Protein AF-A0A7J7IQL9-F1 (afdb_monomer)

pLDDT: mean 70.26, std 23.53, range [23.34, 98.06]

Organism: NCBI:txid2690220

Structure (mmCIF, N/CA/C/O backbone):
data_AF-A0A7J7IQL9-F1
#
_entry.id   AF-A0A7J7IQL9-F1
#
loop_
_atom_site.group_PDB
_atom_site.id
_atom_site.type_symbol
_atom_site.label_atom_id
_atom_site.label_alt_id
_atom_site.label_comp_id
_atom_site.label_asym_id
_atom_site.label_entity_id
_atom_site.label_seq_id
_atom_site.pdbx_PDB_ins_code
_atom_site.Cartn_x
_atom_site.Cartn_y
_atom_site.Cartn_z
_atom_site.occupancy
_atom_site.B_iso_or_equiv
_atom_site.auth_seq_id
_atom_site.auth_comp_id
_atom_site.auth_asym_id
_atom_site.auth_atom_id
_atom_site.pdbx_PDB_model_num
ATOM 1 N N . MET A 1 1 ? -25.863 8.849 28.773 1.00 32.53 1 MET A N 1
ATOM 2 C CA . MET A 1 1 ? -24.487 8.326 28.574 1.00 32.53 1 MET A CA 1
ATOM 3 C C . MET A 1 1 ? -24.048 8.621 27.145 1.00 32.53 1 MET A C 1
ATOM 5 O O . MET A 1 1 ? -24.851 8.421 26.245 1.00 32.53 1 MET A O 1
ATOM 9 N N . SER A 1 2 ? -22.823 9.109 26.921 1.00 28.94 2 SER A N 1
ATOM 10 C CA . SER A 1 2 ? -22.350 9.457 25.569 1.00 28.94 2 SER A CA 1
ATOM 11 C C . SER A 1 2 ? -21.787 8.236 24.832 1.00 28.94 2 SER A C 1
ATOM 13 O O . SER A 1 2 ? -20.852 7.594 25.318 1.00 28.94 2 SER A O 1
ATOM 15 N N . ARG A 1 3 ? -22.319 7.931 23.640 1.00 28.22 3 ARG A N 1
ATOM 16 C CA . ARG A 1 3 ? -21.669 7.005 22.702 1.00 28.22 3 ARG A CA 1
ATOM 17 C C . ARG A 1 3 ? -20.423 7.697 22.146 1.00 28.22 3 ARG A C 1
ATOM 19 O O . ARG A 1 3 ? -20.519 8.488 21.214 1.00 28.22 3 ARG A O 1
ATOM 26 N N . ARG A 1 4 ? -19.248 7.382 22.707 1.00 26.20 4 ARG A N 1
ATOM 27 C CA . ARG A 1 4 ? -17.953 7.723 22.097 1.00 26.20 4 ARG A CA 1
ATOM 28 C C . ARG A 1 4 ? -17.863 7.026 20.744 1.00 26.20 4 ARG A C 1
ATOM 30 O O . ARG A 1 4 ? -17.506 5.851 20.672 1.00 26.20 4 ARG A O 1
ATOM 37 N N . GLU A 1 5 ? -18.231 7.755 19.697 1.00 27.39 5 GLU A N 1
ATOM 38 C CA . GLU A 1 5 ? -18.118 7.301 18.320 1.00 27.39 5 GLU A CA 1
ATOM 39 C C . GLU A 1 5 ? -16.718 6.758 18.051 1.00 27.39 5 GLU A C 1
ATOM 41 O O . GLU A 1 5 ? -15.720 7.349 18.473 1.00 27.39 5 GLU A O 1
ATOM 46 N N . ARG A 1 6 ? -16.660 5.648 17.320 1.00 32.53 6 ARG A N 1
ATOM 47 C CA . ARG A 1 6 ? -15.422 5.027 16.863 1.00 32.53 6 ARG A CA 1
ATOM 48 C C . ARG A 1 6 ? -15.268 5.404 15.399 1.00 32.53 6 ARG A C 1
ATOM 50 O O . ARG A 1 6 ? -16.177 5.207 14.608 1.00 32.53 6 ARG A O 1
ATOM 57 N N . PRO A 1 7 ? -14.234 6.170 15.093 1.00 24.39 7 PRO A N 1
ATOM 58 C CA . PRO A 1 7 ? -14.149 7.099 13.321 1.00 24.39 7 PRO A CA 1
ATOM 59 C C . PRO A 1 7 ? -13.953 6.099 12.131 1.00 24.39 7 PRO A C 1
ATOM 61 O O . PRO A 1 7 ? -14.087 4.916 12.384 1.00 24.39 7 PRO A O 1
ATOM 64 N N . ALA A 1 8 ? -13.610 6.521 10.898 1.00 30.44 8 ALA A N 1
ATOM 65 C CA . ALA A 1 8 ? -13.265 5.644 9.724 1.00 30.44 8 ALA A CA 1
ATOM 66 C C . ALA A 1 8 ? -12.183 6.069 8.563 1.00 30.44 8 ALA A C 1
ATOM 68 O O . ALA A 1 8 ? -12.536 6.910 7.749 1.00 30.44 8 ALA A O 1
ATOM 69 N N . PHE A 1 9 ? -10.884 5.595 8.445 1.00 35.19 9 PHE A N 1
ATOM 70 C CA . PHE A 1 9 ? -9.748 6.110 7.535 1.00 35.19 9 PHE A CA 1
ATOM 71 C C . PHE A 1 9 ? -9.466 5.355 6.180 1.00 35.19 9 PHE A C 1
ATOM 73 O O . PHE A 1 9 ? -10.058 4.314 5.919 1.00 35.19 9 PHE A O 1
ATOM 80 N N . VAL A 1 10 ? -8.486 5.861 5.376 1.00 24.94 10 VAL A N 1
ATOM 81 C CA . VAL A 1 10 ? -7.962 5.422 4.035 1.00 24.94 10 VAL A CA 1
ATOM 82 C C . VAL A 1 10 ? -6.384 5.414 3.989 1.00 24.94 10 VAL A C 1
ATOM 84 O O . VAL A 1 10 ? -5.795 5.920 4.941 1.00 24.94 10 VAL A O 1
ATOM 87 N N . ALA A 1 11 ? -5.685 4.802 2.993 1.00 27.80 11 ALA A N 1
ATOM 88 C CA . ALA A 1 11 ? -4.217 4.507 3.003 1.00 27.80 11 ALA A CA 1
ATOM 89 C C . ALA A 1 11 ? -3.472 4.441 1.630 1.00 27.80 11 ALA A C 1
ATOM 91 O O . ALA A 1 11 ? -3.954 3.765 0.732 1.00 27.80 11 ALA A O 1
ATOM 92 N N . LEU A 1 12 ? -2.273 5.057 1.490 1.00 28.34 12 LEU A N 1
ATOM 93 C CA . LEU A 1 12 ? -1.399 5.001 0.282 1.00 28.34 12 LEU A CA 1
ATOM 94 C C . LEU A 1 12 ? 0.070 5.499 0.485 1.00 28.34 12 LEU A C 1
ATOM 96 O O . LEU A 1 12 ? 0.295 6.318 1.377 1.00 28.34 12 LEU A O 1
ATOM 100 N N . VAL A 1 13 ? 1.060 5.031 -0.312 1.00 27.34 13 VAL A N 1
ATOM 101 C CA . VAL A 1 13 ? 2.484 5.488 -0.310 1.00 27.34 13 VAL A CA 1
ATOM 102 C C . VAL A 1 13 ? 3.124 5.502 -1.721 1.00 27.34 13 VAL A C 1
ATOM 104 O O . VAL A 1 13 ? 2.864 4.642 -2.550 1.00 27.34 13 VAL A O 1
ATOM 107 N N . HIS A 1 14 ? 4.021 6.476 -1.919 1.00 29.25 14 HIS A N 1
ATOM 108 C CA . HIS A 1 14 ? 4.730 6.884 -3.142 1.00 29.25 14 HIS A CA 1
ATOM 109 C C . HIS A 1 14 ? 6.138 6.251 -3.289 1.00 29.25 14 HIS A C 1
ATOM 111 O O . HIS A 1 14 ? 6.775 5.879 -2.294 1.00 29.25 14 HIS A O 1
ATOM 117 N N . ASN A 1 15 ? 6.720 6.253 -4.500 1.00 25.22 15 ASN A N 1
ATOM 118 C CA . ASN A 1 15 ? 8.131 5.883 -4.717 1.00 25.22 15 ASN A CA 1
ATOM 119 C C . ASN A 1 15 ? 8.908 6.859 -5.621 1.00 25.22 15 ASN A C 1
ATOM 121 O O . ASN A 1 15 ? 8.761 6.825 -6.839 1.00 25.22 15 ASN A O 1
ATOM 125 N N . VAL A 1 16 ? 9.853 7.615 -5.043 1.00 24.39 16 VAL A N 1
ATOM 126 C CA . VAL A 1 16 ? 10.969 8.194 -5.815 1.00 24.39 16 VAL A CA 1
ATOM 127 C C . VAL A 1 16 ? 12.291 8.060 -5.060 1.00 24.39 16 VAL A C 1
ATOM 129 O O . VAL A 1 16 ? 12.446 8.547 -3.934 1.00 24.39 16 VAL A O 1
ATOM 132 N N . ALA A 1 17 ? 13.282 7.455 -5.709 1.00 24.23 17 ALA A N 1
ATOM 133 C CA . ALA A 1 17 ? 14.681 7.528 -5.311 1.00 24.23 17 ALA A CA 1
ATOM 134 C C . ALA A 1 17 ? 15.409 8.536 -6.212 1.00 24.23 17 ALA A C 1
ATOM 136 O O . ALA A 1 17 ? 16.052 8.149 -7.181 1.00 24.23 17 ALA A O 1
ATOM 137 N N . THR A 1 18 ? 15.310 9.831 -5.899 1.00 24.12 18 THR A N 1
ATOM 138 C CA . THR A 1 18 ? 16.188 10.861 -6.472 1.00 24.12 18 THR A CA 1
ATOM 139 C C . THR A 1 18 ? 17.493 10.921 -5.675 1.00 24.12 18 THR A C 1
ATOM 141 O O . THR A 1 18 ? 17.485 11.339 -4.512 1.00 24.12 18 THR A O 1
ATOM 144 N N . PRO A 1 19 ? 18.652 10.558 -6.256 1.00 28.03 19 PRO A N 1
ATOM 145 C CA . PRO A 1 19 ? 19.929 10.940 -5.679 1.00 28.03 19 PRO A CA 1
ATOM 146 C C . PRO A 1 19 ? 20.049 12.459 -5.828 1.00 28.03 19 PRO A C 1
ATOM 148 O O . PRO A 1 19 ? 20.153 12.971 -6.942 1.00 28.03 19 PRO A O 1
ATOM 151 N N . ARG A 1 20 ? 20.046 13.208 -4.719 1.00 28.98 20 ARG A N 1
ATOM 152 C CA . ARG A 1 20 ? 20.481 14.609 -4.773 1.00 28.98 20 ARG A CA 1
ATOM 153 C C . ARG A 1 20 ? 21.964 14.611 -5.130 1.00 28.98 20 ARG A C 1
ATOM 155 O O . ARG A 1 20 ? 22.793 14.290 -4.279 1.00 28.98 20 ARG A O 1
ATOM 162 N N . HIS A 1 21 ? 22.300 14.997 -6.359 1.00 31.53 21 HIS A N 1
ATOM 163 C CA . HIS A 1 21 ? 23.674 15.325 -6.721 1.00 31.53 21 HIS A CA 1
ATOM 164 C C . HIS A 1 21 ? 24.147 16.515 -5.875 1.00 31.53 21 HIS A C 1
ATOM 166 O O . HIS A 1 21 ? 23.936 17.673 -6.224 1.00 31.53 21 HIS A O 1
ATOM 172 N N . ARG A 1 22 ? 24.839 16.229 -4.769 1.00 30.03 22 ARG A N 1
ATOM 173 C CA . ARG A 1 22 ? 25.921 17.108 -4.331 1.00 30.03 22 ARG A CA 1
ATOM 174 C C . ARG A 1 22 ? 27.110 16.811 -5.234 1.00 30.03 22 ARG A C 1
ATOM 176 O O . ARG A 1 22 ? 27.659 15.713 -5.182 1.00 30.03 22 ARG A O 1
ATOM 183 N N . GLN A 1 23 ? 27.496 17.782 -6.054 1.00 37.25 23 GLN A N 1
ATOM 184 C CA . GLN A 1 23 ? 28.880 17.852 -6.507 1.00 37.25 23 GLN A CA 1
ATOM 185 C C . GLN A 1 23 ? 29.744 18.081 -5.256 1.00 37.25 23 GLN A C 1
ATOM 187 O O . GLN A 1 23 ? 29.447 18.954 -4.443 1.00 37.25 23 GLN A O 1
ATOM 192 N N . GLY A 1 24 ? 30.739 17.223 -5.060 1.00 30.19 24 GLY A N 1
ATOM 193 C CA . GLY A 1 24 ? 31.611 17.199 -3.889 1.00 30.19 24 GLY A CA 1
ATOM 194 C C . GLY A 1 24 ? 32.656 16.107 -4.085 1.00 30.19 24 GLY A C 1
ATOM 195 O O . GLY A 1 24 ? 32.310 14.982 -4.448 1.00 30.19 24 GLY A O 1
ATOM 196 N N . ASP A 1 25 ? 33.928 16.467 -3.952 1.00 41.88 25 ASP A N 1
ATOM 197 C CA . ASP A 1 25 ? 35.033 15.727 -4.557 1.00 41.88 25 ASP A CA 1
ATOM 198 C C . ASP A 1 25 ? 35.221 14.286 -4.069 1.00 41.88 25 ASP A C 1
ATOM 200 O O . ASP A 1 25 ? 35.456 14.022 -2.894 1.00 41.88 25 ASP A O 1
ATOM 204 N N . PHE A 1 26 ? 35.292 13.365 -5.034 1.00 38.19 26 PHE A N 1
ATOM 205 C CA . PHE A 1 26 ? 35.918 12.047 -4.878 1.00 38.19 26 PHE A CA 1
ATOM 206 C C . PHE A 1 26 ? 37.189 11.939 -5.734 1.00 38.19 26 PHE A C 1
ATOM 208 O O . PHE A 1 26 ? 37.410 10.979 -6.471 1.00 38.19 26 PHE A O 1
ATOM 215 N N . LYS A 1 27 ? 38.056 12.955 -5.634 1.00 40.91 27 LYS A N 1
ATOM 216 C CA . LYS A 1 27 ? 39.337 13.032 -6.351 1.00 40.91 27 LYS A CA 1
ATOM 217 C C . LYS A 1 27 ? 40.542 12.764 -5.434 1.00 40.91 27 LYS A C 1
ATOM 219 O O . LYS A 1 27 ? 41.406 13.621 -5.288 1.00 40.91 27 LYS A O 1
ATOM 224 N N . LYS A 1 28 ? 40.595 11.564 -4.830 1.00 41.25 28 LYS A N 1
ATOM 225 C CA . LYS A 1 28 ? 41.823 10.870 -4.356 1.00 41.25 28 LYS A CA 1
ATOM 226 C C . LYS A 1 28 ? 41.492 9.534 -3.674 1.00 41.25 28 LYS A C 1
ATOM 228 O O . LYS A 1 28 ? 41.072 9.531 -2.524 1.00 41.25 28 LYS A O 1
ATOM 233 N N . LEU A 1 29 ? 41.740 8.421 -4.370 1.00 38.25 29 LEU A N 1
ATOM 234 C CA . LEU A 1 29 ? 42.523 7.250 -3.921 1.00 38.25 29 LEU A CA 1
ATOM 235 C C . LEU A 1 29 ? 42.376 6.099 -4.938 1.00 38.25 29 LEU A C 1
ATOM 237 O O . LEU A 1 29 ? 41.376 6.020 -5.641 1.00 38.25 29 LEU A O 1
ATOM 241 N N . TYR A 1 30 ? 43.386 5.225 -4.989 1.00 38.56 30 TYR A N 1
ATOM 242 C CA . TYR A 1 30 ? 43.513 4.053 -5.875 1.00 38.56 30 TYR A CA 1
ATOM 243 C C . TYR A 1 30 ? 43.564 4.332 -7.386 1.00 38.56 30 TYR A C 1
ATOM 245 O O . TYR A 1 30 ? 42.555 4.391 -8.084 1.00 38.56 30 TYR A O 1
ATOM 253 N N . GLY A 1 31 ? 44.789 4.383 -7.916 1.00 43.12 31 GLY A N 1
ATOM 254 C CA . GLY A 1 31 ? 45.033 4.200 -9.344 1.00 43.12 31 GLY A CA 1
ATOM 255 C C . GLY A 1 31 ? 44.946 2.720 -9.726 1.00 43.12 31 GLY A C 1
ATOM 256 O O . GLY A 1 31 ? 45.709 1.896 -9.227 1.00 43.12 31 GLY A O 1
ATOM 257 N N . SER A 1 32 ? 44.021 2.376 -10.617 1.00 45.25 32 SER A N 1
ATOM 258 C CA . SER A 1 32 ? 43.989 1.117 -11.375 1.00 45.25 32 SER A CA 1
ATOM 259 C C . SER A 1 32 ? 43.013 1.286 -12.532 1.00 45.25 32 SER A C 1
ATOM 261 O O . SER A 1 32 ? 41.874 1.689 -12.311 1.00 45.25 32 SER A O 1
ATOM 263 N N . ASN A 1 33 ? 43.435 0.990 -13.763 1.00 43.62 33 ASN A N 1
ATOM 264 C CA . ASN A 1 33 ? 42.695 1.383 -14.969 1.00 43.62 33 ASN A CA 1
ATOM 265 C C . ASN A 1 33 ? 41.527 0.431 -15.320 1.00 43.62 33 ASN A C 1
ATOM 267 O O . ASN A 1 33 ? 41.393 -0.041 -16.447 1.00 43.62 33 ASN A O 1
ATOM 271 N N . ARG A 1 34 ? 40.682 0.116 -14.329 1.00 53.12 34 ARG A N 1
ATOM 272 C CA . ARG A 1 34 ? 39.358 -0.481 -14.538 1.00 53.12 34 ARG A CA 1
ATOM 273 C C . ARG A 1 34 ? 38.331 0.644 -14.553 1.00 53.12 34 ARG A C 1
ATOM 275 O O . ARG A 1 34 ? 38.159 1.321 -13.543 1.00 53.12 34 ARG A O 1
ATOM 282 N N . LEU A 1 35 ? 37.605 0.788 -15.661 1.00 61.06 35 LEU A N 1
ATOM 283 C CA . LEU A 1 35 ? 36.415 1.637 -15.723 1.00 61.06 35 LEU A CA 1
ATOM 284 C C . LEU A 1 35 ? 35.417 1.183 -14.646 1.00 61.06 35 LEU A C 1
ATOM 286 O O . LEU A 1 35 ? 34.811 0.112 -14.740 1.00 61.06 35 LEU A O 1
ATOM 290 N N . LEU A 1 36 ? 35.282 1.988 -13.590 1.00 75.44 36 LEU A N 1
ATOM 291 C CA . LEU A 1 36 ? 34.310 1.763 -12.528 1.00 75.44 36 LEU A CA 1
ATOM 292 C C . LEU A 1 36 ? 32.915 2.035 -13.085 1.00 75.44 36 LEU A C 1
ATOM 294 O O . LEU A 1 36 ? 32.492 3.184 -13.169 1.00 75.44 36 LEU A O 1
ATOM 298 N N . MET A 1 37 ? 32.213 0.957 -13.444 1.00 81.00 37 MET A N 1
ATOM 299 C CA . MET A 1 37 ? 30.820 0.990 -13.894 1.00 81.00 37 MET A CA 1
ATOM 300 C C . MET A 1 37 ? 29.977 1.936 -13.038 1.00 81.00 37 MET A C 1
ATOM 302 O O . MET A 1 37 ? 29.982 1.831 -11.803 1.00 81.00 37 MET A O 1
ATOM 306 N N . SER A 1 38 ? 29.183 2.777 -13.692 1.00 88.31 38 SER A N 1
ATOM 307 C CA . SER A 1 38 ? 28.149 3.589 -13.057 1.00 88.31 38 SER A CA 1
ATOM 308 C C . SER A 1 38 ? 27.168 2.725 -12.256 1.00 88.31 38 SER A C 1
ATOM 310 O O . SER A 1 38 ? 27.026 1.516 -12.466 1.00 88.31 38 SER A O 1
ATOM 312 N N . PHE A 1 39 ? 26.429 3.348 -11.336 1.00 85.12 39 PHE A N 1
ATOM 313 C CA . PHE A 1 39 ? 25.338 2.662 -10.640 1.00 85.12 39 PHE A CA 1
ATOM 314 C C . PHE A 1 39 ? 24.320 2.058 -11.627 1.00 85.12 39 PHE A C 1
ATOM 316 O O . PHE A 1 39 ? 23.873 0.930 -11.422 1.00 85.12 39 PHE A O 1
ATOM 323 N N . ALA A 1 40 ? 24.030 2.752 -12.732 1.00 85.25 40 ALA A N 1
ATOM 324 C CA . ALA A 1 40 ? 23.066 2.321 -13.737 1.00 85.25 40 ALA A CA 1
ATOM 325 C C . ALA A 1 40 ? 23.469 1.048 -14.484 1.00 85.25 40 ALA A C 1
ATOM 327 O O . ALA A 1 40 ? 22.650 0.138 -14.616 1.00 85.25 40 ALA A O 1
ATOM 328 N N . GLU A 1 41 ? 24.728 0.941 -14.906 1.00 89.25 41 GLU A N 1
ATOM 329 C CA . GLU A 1 41 ? 25.245 -0.275 -15.541 1.00 89.25 41 GLU A CA 1
ATOM 330 C C . GLU A 1 41 ? 25.289 -1.448 -14.552 1.00 89.25 41 GLU A C 1
ATOM 332 O O . GLU A 1 41 ? 25.068 -2.597 -14.939 1.00 89.25 41 GLU A O 1
ATOM 337 N N . ARG A 1 42 ? 25.558 -1.183 -13.262 1.00 91.31 42 ARG A N 1
ATOM 338 C CA . ARG A 1 42 ? 25.524 -2.222 -12.216 1.00 91.31 42 ARG A CA 1
ATOM 339 C C . ARG A 1 42 ? 24.100 -2.734 -11.981 1.00 91.31 42 ARG A C 1
ATOM 341 O O . ARG A 1 42 ? 23.932 -3.940 -11.795 1.00 91.31 42 ARG A O 1
ATOM 348 N N . VAL A 1 43 ? 23.089 -1.863 -12.045 1.00 87.88 43 VAL A N 1
ATOM 349 C CA . VAL A 1 43 ? 21.667 -2.249 -11.991 1.00 87.88 43 VAL A CA 1
ATOM 350 C C . VAL A 1 43 ? 21.271 -3.058 -13.231 1.00 87.88 43 VAL A C 1
ATOM 352 O O . VAL A 1 43 ? 20.821 -4.192 -13.072 1.00 87.88 43 VAL A O 1
ATOM 355 N N . GLU A 1 44 ? 21.517 -2.562 -14.451 1.00 91.00 44 GLU A N 1
ATOM 356 C CA . GLU A 1 44 ? 21.171 -3.292 -15.687 1.00 91.00 44 GLU A CA 1
ATOM 357 C C . GLU A 1 44 ? 21.882 -4.659 -15.765 1.00 91.00 44 GLU A C 1
ATOM 359 O O . GLU A 1 44 ? 21.238 -5.669 -16.060 1.00 91.00 44 GLU A O 1
ATOM 364 N N . ARG A 1 45 ? 23.173 -4.744 -15.406 1.00 91.94 45 ARG A N 1
ATOM 365 C CA . ARG A 1 45 ? 23.896 -6.028 -15.321 1.00 91.94 45 ARG A CA 1
ATOM 366 C C . ARG A 1 45 ? 23.271 -6.980 -14.296 1.00 91.94 45 ARG A C 1
ATOM 368 O O . ARG A 1 45 ? 23.206 -8.180 -14.549 1.00 91.94 45 ARG A O 1
ATOM 375 N N . SER A 1 46 ? 22.821 -6.469 -13.150 1.00 92.00 46 SER A N 1
ATOM 376 C CA . SER A 1 46 ? 22.207 -7.295 -12.099 1.00 92.00 46 SER A CA 1
ATOM 377 C C . SER A 1 46 ? 20.836 -7.831 -12.516 1.00 92.00 46 SER A C 1
ATOM 379 O O . SER A 1 46 ? 20.535 -8.990 -12.240 1.00 92.00 46 SER A O 1
ATOM 381 N N . LEU A 1 47 ? 20.040 -7.030 -13.235 1.00 88.44 47 LEU A N 1
ATOM 382 C CA . LEU A 1 47 ? 18.773 -7.467 -13.827 1.00 88.44 47 LEU A CA 1
ATOM 383 C C . LEU A 1 47 ? 19.013 -8.556 -14.885 1.00 88.44 47 LEU A C 1
ATOM 385 O O . LEU A 1 47 ? 18.469 -9.651 -14.756 1.00 88.44 47 LEU A O 1
ATOM 389 N N . ARG A 1 48 ? 19.912 -8.311 -15.850 1.00 91.62 48 ARG A N 1
ATOM 390 C CA . ARG A 1 48 ? 20.281 -9.278 -16.906 1.00 91.62 48 ARG A CA 1
ATOM 391 C C . ARG A 1 48 ? 20.916 -10.574 -16.388 1.00 91.62 48 ARG A C 1
ATOM 393 O O . ARG A 1 48 ? 20.862 -11.583 -17.077 1.00 91.62 48 ARG A O 1
ATOM 400 N N . LYS A 1 49 ? 21.530 -10.564 -15.197 1.00 93.81 49 LYS A N 1
ATOM 401 C CA . LYS A 1 49 ? 22.033 -11.785 -14.539 1.00 93.81 49 LYS A CA 1
ATOM 402 C C . LYS A 1 49 ? 20.919 -12.584 -13.845 1.00 93.81 49 LYS A C 1
ATOM 404 O O . LYS A 1 49 ? 21.084 -13.783 -13.642 1.00 93.81 49 LYS A O 1
ATOM 409 N N . LYS A 1 50 ? 19.829 -11.931 -13.425 1.00 91.06 50 LYS A N 1
ATOM 410 C CA . LYS A 1 50 ? 18.764 -12.548 -12.619 1.00 91.06 50 LYS A CA 1
ATOM 411 C C . LYS A 1 50 ? 17.569 -13.036 -13.446 1.00 91.06 50 LYS A C 1
ATOM 413 O O . LYS A 1 50 ? 16.897 -13.965 -13.009 1.00 91.06 50 LYS A O 1
ATOM 418 N N . PHE A 1 51 ? 17.299 -12.424 -14.596 1.00 90.56 51 PHE A N 1
ATOM 419 C CA . PHE A 1 51 ? 16.102 -12.687 -15.395 1.00 90.56 51 PHE A CA 1
ATOM 420 C C . PHE A 1 51 ? 16.437 -12.884 -16.886 1.00 90.56 51 PHE A C 1
ATOM 422 O O . PHE A 1 51 ? 17.397 -12.268 -17.361 1.00 90.56 51 PHE A O 1
ATOM 429 N N . PRO A 1 52 ? 15.647 -13.685 -17.632 1.00 89.06 52 PRO A N 1
ATOM 430 C CA . PRO A 1 52 ? 15.727 -13.774 -19.092 1.00 89.06 52 PRO A CA 1
ATOM 431 C C . PRO A 1 52 ? 15.627 -12.393 -19.758 1.00 89.06 52 PRO A C 1
ATOM 433 O O . PRO A 1 52 ? 14.889 -11.525 -19.293 1.00 89.06 52 PRO A O 1
ATOM 436 N N . ALA A 1 53 ? 16.419 -12.158 -20.808 1.00 83.44 53 ALA A N 1
ATOM 437 C CA . ALA A 1 53 ? 16.631 -10.819 -21.371 1.00 83.44 53 ALA A CA 1
ATOM 438 C C . ALA A 1 53 ? 15.411 -10.257 -22.128 1.00 83.44 53 ALA A C 1
ATOM 440 O O . ALA A 1 53 ? 15.215 -9.041 -22.158 1.00 83.44 53 ALA A O 1
ATOM 441 N N . ASP A 1 54 ? 14.617 -11.151 -22.706 1.00 86.12 54 ASP A N 1
ATOM 442 C CA . ASP A 1 54 ? 13.286 -10.946 -23.274 1.00 86.12 54 ASP A CA 1
ATOM 443 C C . ASP A 1 54 ? 12.284 -10.517 -22.190 1.00 86.12 54 ASP A C 1
ATOM 445 O O . ASP A 1 54 ? 11.743 -9.410 -22.259 1.00 86.12 54 ASP A O 1
ATOM 449 N N . ALA A 1 55 ? 12.152 -11.312 -21.122 1.00 84.50 55 ALA A N 1
ATOM 450 C CA . ALA A 1 55 ? 11.212 -11.089 -20.015 1.00 84.50 55 ALA A CA 1
ATOM 451 C C . ALA A 1 55 ? 11.438 -9.780 -19.222 1.00 84.50 55 ALA A C 1
ATOM 453 O O . ALA A 1 55 ? 10.613 -9.403 -18.392 1.00 84.50 55 ALA A O 1
ATOM 454 N N . ILE A 1 56 ? 12.551 -9.067 -19.448 1.00 89.94 56 ILE A N 1
ATOM 455 C CA . ILE A 1 56 ? 12.829 -7.762 -18.821 1.00 89.94 56 ILE A CA 1
ATOM 456 C C . ILE A 1 56 ? 13.044 -6.613 -19.809 1.00 89.94 56 ILE A C 1
ATOM 458 O O . ILE A 1 56 ? 13.377 -5.513 -19.364 1.00 89.94 56 ILE A O 1
ATOM 462 N N . GLN A 1 57 ? 12.845 -6.793 -21.120 1.00 90.69 57 GLN A N 1
ATOM 463 C CA . GLN A 1 57 ? 13.124 -5.737 -22.110 1.00 90.69 57 GLN A CA 1
ATOM 464 C C . GLN A 1 57 ? 12.397 -4.418 -21.777 1.00 90.69 57 GLN A C 1
ATOM 466 O O . GLN A 1 57 ? 12.999 -3.342 -21.807 1.00 90.69 57 GLN A O 1
ATOM 471 N N . ARG A 1 58 ? 11.124 -4.510 -21.371 1.00 88.81 58 ARG A N 1
ATOM 472 C CA . ARG A 1 58 ? 10.282 -3.370 -20.957 1.00 88.81 58 ARG A CA 1
ATOM 473 C C . ARG A 1 58 ? 10.782 -2.698 -19.668 1.00 88.81 58 ARG A C 1
ATOM 475 O O . ARG A 1 58 ? 10.721 -1.476 -19.552 1.00 88.81 58 ARG A O 1
ATOM 482 N N . VAL A 1 59 ? 11.311 -3.480 -18.723 1.00 89.81 59 VAL A N 1
ATOM 483 C CA . VAL A 1 59 ? 11.871 -3.006 -17.440 1.00 89.81 59 VAL A CA 1
ATOM 484 C C . VAL A 1 59 ? 13.232 -2.333 -17.643 1.00 89.81 59 VAL A C 1
ATOM 486 O O . VAL A 1 59 ? 13.525 -1.317 -17.016 1.00 89.81 59 VAL A O 1
ATOM 489 N N . LEU A 1 60 ? 14.061 -2.865 -18.543 1.00 89.12 60 LEU A N 1
ATOM 490 C CA . LEU A 1 60 ? 15.349 -2.269 -18.898 1.00 89.12 60 LEU A CA 1
ATOM 491 C C . LEU A 1 60 ? 15.179 -0.939 -19.631 1.00 89.12 60 LEU A C 1
ATOM 493 O O . LEU A 1 60 ? 15.927 -0.001 -19.365 1.00 89.12 60 LEU A O 1
ATOM 497 N N . GLU A 1 61 ? 14.182 -0.823 -20.509 1.00 90.75 61 GLU A N 1
ATOM 498 C CA . GLU A 1 61 ? 13.911 0.453 -21.168 1.00 90.75 61 GLU A CA 1
ATOM 499 C C . GLU A 1 61 ? 13.334 1.493 -20.195 1.00 90.75 61 GLU A C 1
ATOM 501 O O . GLU A 1 61 ? 13.803 2.628 -20.187 1.00 90.75 61 GLU A O 1
ATOM 506 N N . ALA A 1 62 ? 12.445 1.094 -19.277 1.00 89.00 62 ALA A N 1
ATOM 507 C CA . ALA A 1 62 ? 12.013 1.941 -18.160 1.00 89.00 62 ALA A CA 1
ATOM 508 C C . ALA A 1 62 ? 13.190 2.430 -17.291 1.00 89.00 62 ALA A C 1
ATOM 510 O O . ALA A 1 62 ? 13.278 3.610 -16.949 1.00 89.00 62 ALA A O 1
ATOM 511 N N . TRP A 1 63 ? 14.147 1.546 -16.978 1.00 88.69 63 TRP A N 1
ATOM 512 C CA . TRP A 1 63 ? 15.361 1.914 -16.241 1.00 88.69 63 TRP A CA 1
ATOM 513 C C . TRP A 1 63 ? 16.172 2.998 -16.963 1.00 88.69 63 TRP A C 1
ATOM 515 O O . TRP A 1 63 ? 16.646 3.949 -16.337 1.00 88.69 63 TRP A O 1
ATOM 525 N N . ARG A 1 64 ? 16.301 2.889 -18.288 1.00 90.44 64 ARG A N 1
ATOM 526 C CA . ARG A 1 64 ? 17.029 3.855 -19.122 1.00 90.44 64 ARG A CA 1
ATOM 527 C C . ARG A 1 64 ? 16.270 5.173 -19.280 1.00 90.44 64 ARG A C 1
ATOM 529 O O . ARG A 1 64 ? 16.908 6.218 -19.241 1.00 90.44 64 ARG A O 1
ATOM 536 N N . GLN A 1 65 ? 14.940 5.143 -19.370 1.00 88.94 65 GLN A N 1
ATOM 537 C CA . GLN A 1 65 ? 14.082 6.338 -19.363 1.00 88.94 65 GLN A CA 1
ATOM 538 C C . GLN A 1 65 ? 14.293 7.161 -18.080 1.00 88.94 65 GLN A C 1
ATOM 540 O O . GLN A 1 65 ? 14.503 8.372 -18.163 1.00 88.94 65 GLN A O 1
ATOM 545 N N . ILE A 1 66 ? 14.389 6.498 -16.918 1.00 86.12 66 ILE A N 1
ATOM 546 C CA . ILE A 1 66 ? 14.755 7.136 -15.639 1.00 86.12 66 ILE A CA 1
ATOM 547 C C . ILE A 1 66 ? 16.156 7.774 -15.713 1.00 86.12 66 ILE A C 1
ATOM 549 O O . ILE A 1 66 ? 16.330 8.905 -15.266 1.00 86.12 66 ILE A O 1
ATOM 553 N N . GLN A 1 67 ? 17.156 7.099 -16.302 1.00 87.06 67 GLN A N 1
ATOM 554 C CA . GLN A 1 67 ? 18.507 7.678 -16.453 1.00 87.06 67 GLN A CA 1
ATOM 555 C C . GLN A 1 67 ? 18.550 8.884 -17.406 1.00 87.06 67 GLN A C 1
ATOM 557 O O . GLN A 1 67 ? 19.395 9.759 -17.235 1.00 87.06 67 GLN A O 1
ATOM 562 N N . ARG A 1 68 ? 17.651 8.940 -18.397 1.00 89.94 68 ARG A N 1
ATOM 563 C CA . ARG A 1 68 ? 17.506 10.073 -19.329 1.00 89.94 68 ARG A CA 1
ATOM 564 C C . ARG A 1 68 ? 16.648 11.216 -18.766 1.00 89.94 68 ARG A C 1
ATOM 566 O O . ARG A 1 68 ? 16.553 12.257 -19.406 1.00 89.94 68 ARG A O 1
ATOM 573 N N . GLY A 1 69 ? 16.042 11.041 -17.587 1.00 86.12 69 GLY A N 1
ATOM 574 C CA . GLY A 1 69 ? 15.148 12.030 -16.976 1.00 86.12 69 GLY A CA 1
ATOM 575 C C . GLY A 1 69 ? 13.801 12.178 -17.692 1.00 86.12 69 GLY A C 1
ATOM 576 O O . GLY A 1 69 ? 13.174 13.229 -17.588 1.00 86.12 69 GLY A O 1
ATOM 577 N N . GLU A 1 70 ? 13.358 11.161 -18.438 1.00 87.81 70 GLU A N 1
ATOM 578 C CA . GLU A 1 70 ? 12.089 11.216 -19.169 1.00 87.81 70 GLU A CA 1
ATOM 579 C C . GLU A 1 70 ? 10.873 11.230 -18.235 1.00 87.81 70 GLU A C 1
ATOM 581 O O . GLU A 1 70 ? 10.758 10.415 -17.317 1.00 87.81 70 GLU A O 1
ATOM 586 N N . LEU A 1 71 ? 9.913 12.101 -18.548 1.00 84.62 71 LEU A N 1
ATOM 587 C CA . LEU A 1 71 ? 8.601 12.152 -17.915 1.00 84.62 71 LEU A CA 1
ATOM 588 C C . LEU A 1 71 ? 7.539 11.591 -18.869 1.00 84.62 71 LEU A C 1
ATOM 590 O O . LEU A 1 71 ? 7.409 12.045 -20.005 1.00 84.62 71 LEU A O 1
ATOM 594 N N . LEU A 1 72 ? 6.741 10.638 -18.395 1.00 79.94 72 LEU A N 1
ATOM 595 C CA . LEU A 1 72 ? 5.508 10.229 -19.057 1.00 79.94 72 LEU A CA 1
ATOM 596 C C . LEU A 1 72 ? 4.405 11.250 -18.759 1.00 79.94 72 LEU A C 1
ATOM 598 O O . LEU A 1 72 ? 4.042 11.413 -17.594 1.00 79.94 72 LEU A O 1
ATOM 602 N N . GLN A 1 73 ? 3.841 11.862 -19.802 1.00 78.69 73 GLN A N 1
ATOM 603 C CA . GLN A 1 73 ? 2.626 12.679 -19.733 1.00 78.69 73 GLN A CA 1
ATOM 604 C C . GLN A 1 73 ? 1.541 12.092 -20.655 1.00 78.69 73 GLN A C 1
ATOM 606 O O . GLN A 1 73 ? 1.646 12.175 -21.874 1.00 78.69 73 GLN A O 1
ATOM 611 N N . GLU A 1 74 ? 0.499 11.481 -20.079 1.00 72.00 74 GLU A N 1
ATOM 612 C CA . GLU A 1 74 ? -0.626 10.863 -20.816 1.00 72.00 74 GLU A CA 1
ATOM 613 C C . GLU A 1 74 ? -1.936 10.980 -20.006 1.00 72.00 74 GLU A C 1
ATOM 615 O O . GLU A 1 74 ? -1.992 10.494 -18.886 1.00 72.00 74 GLU A O 1
ATOM 620 N N . ASP A 1 75 ? -3.037 11.537 -20.519 1.00 63.88 75 ASP A N 1
ATOM 621 C CA . ASP A 1 75 ? -4.348 11.584 -19.817 1.00 63.88 75 ASP A CA 1
ATOM 622 C C . ASP A 1 75 ? -4.299 12.083 -18.353 1.00 63.88 75 ASP A C 1
ATOM 624 O O . ASP A 1 75 ? -4.809 11.430 -17.430 1.00 63.88 75 ASP A O 1
ATOM 628 N N . GLN A 1 76 ? -3.648 13.231 -18.132 1.00 63.97 76 GLN A N 1
ATOM 629 C CA . GLN A 1 76 ? -3.363 13.816 -16.807 1.00 63.97 76 GLN A CA 1
ATOM 630 C C . GLN A 1 76 ? -2.428 12.972 -15.916 1.00 63.97 76 GLN A C 1
ATOM 632 O O . GLN A 1 76 ? -2.232 13.308 -14.754 1.00 63.97 76 GLN A O 1
ATOM 637 N N . ARG A 1 77 ? -1.840 11.885 -16.427 1.00 66.44 77 ARG A N 1
ATOM 638 C CA . ARG A 1 77 ? -0.830 11.090 -15.718 1.00 66.44 77 ARG A CA 1
ATOM 639 C C . ARG A 1 77 ? 0.520 11.776 -15.805 1.00 66.44 77 ARG A C 1
ATOM 641 O O . ARG A 1 77 ? 0.921 12.131 -16.906 1.00 66.44 77 ARG A O 1
ATOM 648 N N . GLU A 1 78 ? 1.233 11.849 -14.687 1.00 78.31 78 GLU A N 1
ATOM 649 C CA . GLU A 1 78 ? 2.649 12.229 -14.662 1.00 78.31 78 GLU A CA 1
ATOM 650 C C . GLU A 1 78 ? 3.461 11.151 -13.944 1.00 78.31 78 GLU A C 1
ATOM 652 O O . GLU A 1 78 ? 3.218 10.881 -12.765 1.00 78.31 78 GLU A O 1
ATOM 657 N N . ALA A 1 79 ? 4.403 10.519 -14.651 1.00 81.31 79 ALA A N 1
ATOM 658 C CA . ALA A 1 79 ? 5.260 9.474 -14.091 1.00 81.31 79 ALA A CA 1
ATOM 659 C C . ALA A 1 79 ? 6.702 9.587 -14.595 1.00 81.31 79 ALA A C 1
ATOM 661 O O . ALA A 1 79 ? 6.958 9.527 -15.793 1.00 81.31 79 ALA A O 1
ATOM 662 N N . HIS A 1 80 ? 7.649 9.710 -13.671 1.00 83.75 80 HIS A N 1
ATOM 663 C CA . HIS A 1 80 ? 9.095 9.742 -13.933 1.00 83.75 80 HIS A CA 1
ATOM 664 C C . HIS A 1 80 ? 9.757 8.363 -13.740 1.00 83.75 80 HIS A C 1
ATOM 666 O O . HIS A 1 80 ? 10.958 8.217 -13.931 1.00 83.75 80 HIS A O 1
ATOM 672 N N . SER A 1 81 ? 8.981 7.340 -13.364 1.00 84.19 81 SER A N 1
ATOM 673 C CA . SER A 1 81 ? 9.421 5.949 -13.218 1.00 84.19 81 SER A CA 1
ATOM 674 C C . SER A 1 81 ? 8.359 5.017 -13.809 1.00 84.19 81 SER A C 1
ATOM 676 O O . SER A 1 81 ? 7.428 4.604 -13.123 1.00 84.19 81 SER A O 1
ATOM 678 N N . TYR A 1 82 ? 8.423 4.740 -15.112 1.00 84.94 82 TYR A N 1
ATOM 679 C CA . TYR A 1 82 ? 7.299 4.139 -15.837 1.00 84.94 82 TYR A CA 1
ATOM 680 C C . TYR A 1 82 ? 7.726 3.067 -16.846 1.00 84.94 82 TYR A C 1
ATOM 682 O O . TYR A 1 82 ? 8.778 3.159 -17.465 1.00 84.94 82 TYR A O 1
ATOM 690 N N . ILE A 1 83 ? 6.876 2.056 -17.034 1.00 86.56 83 ILE A N 1
ATOM 691 C CA . ILE A 1 83 ? 7.010 0.995 -18.034 1.00 86.56 83 ILE A CA 1
ATOM 692 C C . ILE A 1 83 ? 5.944 1.216 -19.114 1.00 86.56 83 ILE A C 1
ATOM 694 O O . ILE A 1 83 ? 4.745 1.257 -18.825 1.00 86.56 83 ILE A O 1
ATOM 698 N N . ARG A 1 84 ? 6.361 1.353 -20.377 1.00 85.44 84 ARG A N 1
ATOM 699 C CA . ARG A 1 84 ? 5.432 1.552 -21.504 1.00 85.44 84 ARG A CA 1
ATOM 700 C C . ARG A 1 84 ? 4.570 0.299 -21.761 1.00 85.44 84 ARG A C 1
ATOM 702 O O . ARG A 1 84 ? 4.965 -0.837 -21.481 1.00 85.44 84 ARG A O 1
ATOM 709 N N . GLY A 1 85 ? 3.356 0.516 -22.269 1.00 83.75 85 GLY A N 1
ATOM 710 C CA . GLY A 1 85 ? 2.402 -0.552 -22.599 1.00 83.75 85 GLY A CA 1
ATOM 711 C C . GLY A 1 85 ? 1.703 -1.229 -21.409 1.00 83.75 85 GLY A C 1
ATOM 712 O O . GLY A 1 85 ? 1.041 -2.240 -21.608 1.00 83.75 85 GLY A O 1
ATOM 713 N N . ILE A 1 86 ? 1.824 -0.724 -20.173 1.00 83.00 86 ILE A N 1
ATOM 714 C CA . ILE A 1 86 ? 0.976 -1.194 -19.061 1.00 83.00 86 ILE A CA 1
ATOM 715 C C . ILE A 1 86 ? -0.434 -0.596 -19.197 1.00 83.00 86 ILE A C 1
ATOM 717 O O . ILE A 1 86 ? -0.589 0.623 -19.296 1.00 83.00 86 ILE A O 1
ATOM 721 N N . ARG A 1 87 ? -1.471 -1.448 -19.143 1.00 83.75 87 ARG A N 1
ATOM 722 C CA . ARG A 1 87 ? -2.888 -1.040 -19.102 1.00 83.75 87 ARG A CA 1
ATOM 723 C C . ARG A 1 87 ? -3.135 -0.094 -17.921 1.00 83.75 87 ARG A C 1
ATOM 725 O O . ARG A 1 87 ? -3.075 -0.506 -16.765 1.00 83.75 87 ARG A O 1
ATOM 732 N N . SER A 1 88 ? -3.477 1.160 -18.213 1.00 81.06 88 SER A N 1
ATOM 733 C CA . SER A 1 88 ? -3.909 2.140 -17.211 1.00 81.06 88 SER A CA 1
ATOM 734 C C . SER A 1 88 ? -5.431 2.106 -17.049 1.00 81.06 88 SER A C 1
ATOM 736 O O . SER A 1 88 ? -6.161 2.148 -18.034 1.00 81.06 88 SER A O 1
ATOM 738 N N . ALA A 1 89 ? -5.915 2.127 -15.808 1.00 82.31 89 ALA A N 1
ATOM 739 C CA . ALA A 1 89 ? -7.324 2.336 -15.476 1.00 82.31 89 ALA A CA 1
ATOM 740 C C . ALA A 1 89 ? -7.439 3.230 -14.230 1.00 82.31 89 ALA A C 1
ATOM 742 O O . ALA A 1 89 ? -6.539 3.237 -13.395 1.00 82.31 89 ALA A O 1
ATOM 743 N N . LYS A 1 90 ? -8.527 4.003 -14.090 1.00 80.25 90 LYS A N 1
ATOM 744 C CA . LYS A 1 90 ? -8.755 4.831 -12.882 1.00 80.25 90 LYS A CA 1
ATOM 745 C C . LYS A 1 90 ? -8.967 3.946 -11.644 1.00 80.25 90 LYS A C 1
ATOM 747 O O . LYS A 1 90 ? -8.441 4.235 -10.576 1.00 80.25 90 LYS A O 1
ATOM 752 N N . PHE A 1 91 ? -9.693 2.847 -11.839 1.00 78.06 91 PHE A N 1
ATOM 753 C CA . PHE A 1 91 ? -9.844 1.735 -10.907 1.00 78.06 91 PHE A CA 1
ATOM 754 C C . PHE A 1 91 ? -9.816 0.423 -11.705 1.00 78.06 91 PHE A C 1
ATOM 756 O O . PHE A 1 91 ? -10.188 0.440 -12.883 1.00 78.06 91 PHE A O 1
ATOM 763 N N . PHE A 1 92 ? -9.394 -0.677 -11.083 1.00 79.19 92 PHE A N 1
ATOM 764 C CA . PHE A 1 92 ? -9.488 -2.039 -11.638 1.00 79.19 92 PHE A CA 1
ATOM 765 C C . PHE A 1 92 ? -10.553 -2.844 -10.886 1.00 79.19 92 PHE A C 1
ATOM 767 O O . PHE A 1 92 ? -10.960 -2.442 -9.794 1.00 79.19 92 PHE A O 1
ATOM 774 N N . ASP A 1 93 ? -11.000 -3.958 -11.466 1.00 82.56 93 ASP A N 1
ATOM 775 C CA . ASP A 1 93 ? -11.908 -4.885 -10.786 1.00 82.56 93 ASP A CA 1
ATOM 776 C C . ASP A 1 93 ? -11.120 -5.777 -9.807 1.00 82.56 93 ASP A C 1
ATOM 778 O O . ASP A 1 93 ? -9.999 -6.200 -10.095 1.00 82.56 93 ASP A O 1
ATOM 782 N N . CYS A 1 94 ? -11.702 -6.075 -8.647 1.00 79.94 94 CYS A N 1
ATOM 783 C CA . CYS A 1 94 ? -11.137 -7.012 -7.676 1.00 79.94 94 CYS A CA 1
ATOM 784 C C . CYS A 1 94 ? -11.090 -8.449 -8.202 1.00 79.94 94 CYS A C 1
ATOM 786 O O . CYS A 1 94 ? -10.198 -9.206 -7.819 1.00 79.94 94 CYS A O 1
ATOM 788 N N . ALA A 1 95 ? -11.992 -8.810 -9.121 1.00 85.38 95 ALA A N 1
ATOM 789 C CA . ALA A 1 95 ? -11.985 -10.108 -9.790 1.00 85.38 95 ALA A CA 1
ATOM 790 C C . ALA A 1 95 ? -10.700 -10.359 -10.610 1.00 85.38 95 ALA A C 1
ATOM 792 O O . ALA A 1 95 ? -10.353 -11.512 -10.859 1.00 85.38 95 ALA A O 1
ATOM 793 N N . GLU A 1 96 ? -9.955 -9.308 -10.984 1.00 84.50 96 GLU A N 1
ATOM 794 C CA . GLU A 1 96 ? -8.646 -9.430 -11.647 1.00 84.50 96 GLU A CA 1
ATOM 795 C C . GLU A 1 96 ? -7.525 -9.908 -10.692 1.00 84.50 96 GLU A C 1
ATOM 797 O O . GLU A 1 96 ? -6.442 -10.272 -11.152 1.00 84.50 96 GLU A O 1
ATOM 802 N N . PHE A 1 97 ? -7.754 -9.923 -9.371 1.00 83.00 97 PHE A N 1
ATOM 803 C CA . PHE A 1 97 ? -6.718 -10.142 -8.354 1.00 83.00 97 PHE A CA 1
ATOM 804 C C . PHE A 1 97 ? -7.144 -11.194 -7.308 1.00 83.00 97 PHE A C 1
ATOM 806 O O . PHE A 1 97 ? -7.639 -10.839 -6.239 1.00 83.00 97 PHE A O 1
ATOM 813 N N . PRO A 1 98 ? -6.905 -12.503 -7.535 1.00 86.06 98 PRO A N 1
ATOM 814 C CA . PRO A 1 98 ? -7.396 -13.579 -6.658 1.00 86.06 98 PRO A CA 1
ATOM 815 C C . PRO A 1 98 ? -7.005 -13.467 -5.173 1.00 86.06 98 PRO A C 1
ATOM 817 O O . PRO A 1 98 ? -7.734 -13.936 -4.299 1.00 86.06 98 PRO A O 1
ATOM 820 N N . TRP A 1 99 ? -5.884 -12.808 -4.865 1.00 84.38 99 TRP A N 1
ATOM 821 C CA . TRP A 1 99 ? -5.433 -12.553 -3.493 1.00 84.38 99 TRP A CA 1
ATOM 822 C C . TRP A 1 99 ? -6.386 -11.653 -2.688 1.00 84.38 99 TRP A C 1
ATOM 824 O O . TRP A 1 99 ? -6.399 -11.723 -1.458 1.00 84.38 99 TRP A O 1
ATOM 834 N N . VAL A 1 100 ? -7.229 -10.857 -3.354 1.00 83.31 100 VAL A N 1
ATOM 835 C CA . VAL A 1 100 ? -8.225 -9.966 -2.734 1.00 83.31 100 VAL A CA 1
ATOM 836 C C . VAL A 1 100 ? -9.225 -10.723 -1.881 1.00 83.31 100 VAL A C 1
ATOM 838 O O . VAL A 1 100 ? -9.477 -10.321 -0.748 1.00 83.31 100 VAL A O 1
ATOM 841 N N . ALA A 1 101 ? -9.722 -11.861 -2.370 1.00 85.56 101 ALA A N 1
ATOM 842 C CA . ALA A 1 101 ? -10.677 -12.683 -1.636 1.00 85.56 101 ALA A CA 1
ATOM 843 C C . ALA A 1 101 ? -10.115 -13.160 -0.281 1.00 85.56 101 ALA A C 1
ATOM 845 O O . ALA A 1 101 ? -10.879 -13.393 0.653 1.00 85.56 101 ALA A O 1
ATOM 846 N N . SER A 1 102 ? -8.786 -13.248 -0.128 1.00 86.00 102 SER A N 1
ATOM 847 C CA . SER A 1 102 ? -8.152 -13.502 1.172 1.00 86.00 102 SER A CA 1
ATOM 848 C C . SER A 1 102 ? -8.312 -12.315 2.128 1.00 86.00 102 SER A C 1
ATOM 850 O O . SER A 1 102 ? -8.653 -12.505 3.294 1.00 86.00 102 SER A O 1
ATOM 852 N N . PHE A 1 103 ? -8.130 -11.083 1.651 1.00 85.00 103 PHE A N 1
ATOM 853 C CA . PHE A 1 103 ? -8.302 -9.872 2.458 1.00 85.00 103 PHE A CA 1
ATOM 854 C C . PHE A 1 103 ? -9.764 -9.606 2.807 1.00 85.00 103 PHE A C 1
ATOM 856 O O . PHE A 1 103 ? -10.070 -9.354 3.969 1.00 85.00 103 PHE A O 1
ATOM 863 N N . GLU A 1 104 ? -10.668 -9.744 1.839 1.00 85.44 104 GLU A N 1
ATOM 864 C CA . GLU A 1 104 ? -12.112 -9.583 2.044 1.00 85.44 104 GLU A CA 1
ATOM 865 C C . GLU A 1 104 ? -12.686 -10.667 2.970 1.00 85.44 104 GLU A C 1
ATOM 867 O O . GLU A 1 104 ? -13.572 -10.384 3.771 1.00 85.44 104 GLU A O 1
ATOM 872 N N . LYS A 1 105 ? -12.138 -11.892 2.952 1.00 90.25 105 LYS A N 1
ATOM 873 C CA . LYS A 1 105 ? -12.501 -12.954 3.908 1.00 90.25 105 LYS A CA 1
ATOM 874 C C . LYS A 1 105 ? -11.961 -12.707 5.321 1.00 90.25 105 LYS A C 1
ATOM 876 O O . LYS A 1 105 ? -12.618 -13.074 6.290 1.00 90.25 105 LYS A O 1
ATOM 881 N N . ASN A 1 106 ? -10.771 -12.118 5.453 1.00 90.12 106 ASN A N 1
ATOM 882 C CA . ASN A 1 106 ? -10.080 -11.951 6.738 1.00 90.12 106 ASN A CA 1
ATOM 883 C C . ASN A 1 106 ? -10.153 -10.520 7.309 1.00 90.12 106 ASN A C 1
ATOM 885 O O . ASN A 1 106 ? -9.478 -10.229 8.300 1.00 90.12 106 ASN A O 1
ATOM 889 N N . TRP A 1 107 ? -10.958 -9.626 6.724 1.00 86.06 107 TRP A N 1
ATOM 890 C CA . TRP A 1 107 ? -10.993 -8.204 7.086 1.00 86.06 107 TRP A CA 1
ATOM 891 C C . TRP A 1 107 ? -11.259 -7.969 8.581 1.00 86.06 107 TRP A C 1
ATOM 893 O O . TRP A 1 107 ? -10.580 -7.146 9.188 1.00 86.06 107 TRP A O 1
ATOM 903 N N . GLU A 1 108 ? -12.155 -8.746 9.202 1.00 89.38 108 GLU A N 1
ATOM 904 C CA . GLU A 1 108 ? -12.431 -8.678 10.646 1.00 89.38 108 GLU A CA 1
ATOM 905 C C . GLU A 1 108 ? -11.214 -9.059 11.494 1.00 89.38 108 GLU A C 1
ATOM 907 O O . GLU A 1 108 ? -10.927 -8.409 12.490 1.00 89.38 108 GLU A O 1
ATOM 912 N N . THR A 1 109 ? -10.434 -10.059 11.070 1.00 94.06 109 THR A N 1
ATOM 913 C CA . THR A 1 109 ? -9.217 -10.474 11.789 1.00 94.06 109 THR A CA 1
ATOM 914 C C . THR A 1 109 ? -8.158 -9.369 11.775 1.00 94.06 109 THR A C 1
ATOM 916 O O . THR A 1 109 ? -7.521 -9.110 12.794 1.00 94.06 109 THR A O 1
ATOM 919 N N . ILE A 1 110 ? -8.007 -8.689 10.636 1.00 90.75 110 ILE A N 1
ATOM 920 C CA . ILE A 1 110 ? -7.101 -7.546 10.456 1.00 90.75 110 ILE A CA 1
ATOM 921 C C . ILE A 1 110 ? -7.579 -6.337 11.284 1.00 90.75 110 ILE A C 1
ATOM 923 O O . ILE A 1 110 ? -6.804 -5.706 12.004 1.00 90.75 110 ILE A O 1
ATOM 927 N N . ARG A 1 111 ? -8.879 -6.032 11.200 1.00 91.25 111 ARG A N 1
ATOM 928 C CA . ARG A 1 111 ? -9.580 -4.961 11.925 1.00 91.25 111 ARG A CA 1
ATOM 929 C C . ARG A 1 111 ? -9.457 -5.116 13.441 1.00 91.25 111 ARG A C 1
ATOM 931 O O . ARG A 1 111 ? -9.109 -4.162 14.136 1.00 91.25 111 ARG A O 1
ATOM 938 N N . ASP A 1 112 ? -9.711 -6.315 13.948 1.00 92.88 112 ASP A N 1
ATOM 939 C CA . ASP A 1 112 ? -9.764 -6.576 15.385 1.00 92.88 112 ASP A CA 1
ATOM 940 C C . ASP A 1 112 ? -8.363 -6.717 15.991 1.00 92.88 112 ASP A C 1
ATOM 942 O O . ASP A 1 112 ? -8.165 -6.352 17.150 1.00 92.88 112 ASP A O 1
ATOM 946 N N . GLU A 1 113 ? -7.358 -7.136 15.212 1.00 95.75 113 GLU A N 1
ATOM 947 C CA . GLU A 1 113 ? -5.948 -7.007 15.603 1.00 95.75 113 GLU A CA 1
ATOM 948 C C . GLU A 1 113 ? -5.511 -5.529 15.662 1.00 95.75 113 GLU A C 1
ATOM 950 O O . GLU A 1 113 ? -4.823 -5.130 16.604 1.00 95.75 113 GLU A O 1
ATOM 955 N N . LEU A 1 114 ? -5.987 -4.677 14.742 1.00 92.38 114 LEU A N 1
ATOM 956 C CA . LEU A 1 114 ? -5.752 -3.230 14.819 1.00 92.38 114 LEU A CA 1
ATOM 957 C C . LEU A 1 114 ? -6.381 -2.595 16.066 1.00 92.38 114 LEU A C 1
ATOM 959 O O . LEU A 1 114 ? -5.717 -1.820 16.758 1.00 92.38 114 LEU A O 1
ATOM 963 N N . TRP A 1 115 ? -7.625 -2.940 16.408 1.00 91.69 115 TRP A N 1
ATOM 964 C CA . TRP A 1 115 ? -8.251 -2.433 17.635 1.00 91.69 115 TRP A CA 1
ATOM 965 C C . TRP A 1 115 ? -7.713 -3.071 18.918 1.00 91.69 115 TRP A C 1
ATOM 967 O O . TRP A 1 115 ? -7.674 -2.391 19.948 1.00 91.69 115 TRP A O 1
ATOM 977 N N . HIS A 1 116 ? -7.204 -4.306 18.874 1.00 94.06 116 HIS A N 1
ATOM 978 C CA . HIS A 1 116 ? -6.453 -4.890 19.987 1.00 94.06 116 HIS A CA 1
ATOM 979 C C . HIS A 1 116 ? -5.260 -4.000 20.369 1.00 94.06 116 HIS A C 1
ATOM 981 O O . HIS A 1 116 ? -5.091 -3.690 21.553 1.00 94.06 116 HIS A O 1
ATOM 987 N N . TRP A 1 117 ? -4.492 -3.532 19.382 1.00 94.00 117 TRP A N 1
ATOM 988 C CA . TRP A 1 117 ? -3.324 -2.680 19.610 1.00 94.00 117 TRP A CA 1
ATOM 989 C C . TRP A 1 117 ? -3.657 -1.202 19.853 1.00 94.00 117 TRP A C 1
ATOM 991 O O . TRP A 1 117 ? -3.092 -0.617 20.775 1.00 94.00 117 TRP A O 1
ATOM 1001 N N . GLU A 1 118 ? -4.630 -0.603 19.154 1.00 88.25 118 GLU A N 1
ATOM 1002 C CA . GLU A 1 118 ? -5.090 0.766 19.472 1.00 88.25 118 GLU A CA 1
ATOM 1003 C C . GLU A 1 118 ? -5.724 0.858 20.878 1.00 88.25 118 GLU A C 1
ATOM 1005 O O . GLU A 1 118 ? -5.657 1.911 21.511 1.00 88.25 118 GLU A O 1
ATOM 1010 N N . SER A 1 119 ? -6.290 -0.232 21.421 1.00 92.12 119 SER A N 1
ATOM 1011 C CA . SER A 1 119 ? -6.745 -0.272 22.825 1.00 92.12 119 SER A CA 1
ATOM 1012 C C . SER A 1 119 ? -5.598 -0.331 23.848 1.00 92.12 119 SER A C 1
ATOM 1014 O O . SER A 1 119 ? -5.789 0.042 25.003 1.00 92.12 119 SER A O 1
ATOM 1016 N N . ARG A 1 120 ? -4.395 -0.738 23.416 1.00 95.50 120 ARG A N 1
ATOM 1017 C CA . ARG A 1 120 ? -3.147 -0.824 24.201 1.00 95.50 120 ARG A CA 1
ATOM 1018 C C . ARG A 1 120 ? -2.120 0.196 23.712 1.00 95.50 120 ARG A C 1
ATOM 1020 O O . ARG A 1 120 ? -0.924 -0.073 23.690 1.00 95.50 120 ARG A O 1
ATOM 1027 N N . ARG A 1 121 ? -2.577 1.372 23.274 1.00 90.75 121 ARG A N 1
ATOM 1028 C CA . ARG A 1 121 ? -1.769 2.280 22.449 1.00 90.75 121 ARG A CA 1
ATOM 1029 C C . ARG A 1 121 ? -0.402 2.666 23.034 1.00 90.75 121 ARG A C 1
ATOM 1031 O O . ARG A 1 121 ? 0.546 2.783 22.271 1.00 90.75 121 ARG A O 1
ATOM 1038 N N . GLN A 1 122 ? -0.279 2.813 24.353 1.00 94.25 122 GLN A N 1
ATOM 1039 C CA . GLN A 1 122 ? 1.015 3.066 25.002 1.00 94.25 122 GLN A CA 1
ATOM 1040 C C . GLN A 1 122 ? 1.993 1.892 24.826 1.00 94.25 122 GLN A C 1
ATOM 1042 O O . GLN A 1 122 ? 3.163 2.111 24.541 1.00 94.25 122 GLN A O 1
ATOM 1047 N N . GLU A 1 123 ? 1.512 0.654 24.949 1.00 95.81 123 GLU A N 1
ATOM 1048 C CA . GLU A 1 123 ? 2.302 -0.560 24.725 1.00 95.81 123 GLU A CA 1
ATOM 1049 C C . GLU A 1 123 ? 2.671 -0.708 23.239 1.00 95.81 123 GLU A C 1
ATOM 1051 O O . GLU A 1 123 ? 3.808 -1.033 22.906 1.00 95.81 123 GLU A O 1
ATOM 1056 N N . LEU A 1 124 ? 1.731 -0.393 22.337 1.00 93.50 124 LEU A N 1
ATOM 1057 C CA . LEU A 1 124 ? 1.978 -0.342 20.895 1.00 93.50 124 LEU A CA 1
ATOM 1058 C C . LEU A 1 124 ? 3.079 0.678 20.554 1.00 93.50 124 LEU A C 1
ATOM 1060 O O . LEU A 1 124 ? 4.022 0.334 19.852 1.00 93.50 124 LEU A O 1
ATOM 1064 N N . GLU A 1 125 ? 2.993 1.909 21.064 1.00 93.56 125 GLU A N 1
ATOM 1065 C CA . GLU A 1 125 ? 3.982 2.973 20.820 1.00 93.56 125 GLU A CA 1
ATOM 1066 C C . GLU A 1 125 ? 5.338 2.715 21.517 1.00 93.56 125 GLU A C 1
ATOM 1068 O O . GLU A 1 125 ? 6.339 3.308 21.123 1.00 93.56 125 GLU A O 1
ATOM 1073 N N . GLN A 1 126 ? 5.399 1.806 22.501 1.00 95.31 126 GLN A N 1
ATOM 1074 C CA . GLN A 1 126 ? 6.642 1.324 23.128 1.00 95.31 126 GLN A CA 1
ATOM 1075 C C . GLN A 1 126 ? 7.290 0.145 22.386 1.00 95.31 126 GLN A C 1
ATOM 1077 O O . GLN A 1 126 ? 8.516 0.050 22.350 1.00 95.31 126 GLN A O 1
ATOM 1082 N N . ARG A 1 127 ? 6.487 -0.779 21.841 1.00 95.94 127 ARG A N 1
ATOM 1083 C CA . ARG A 1 127 ? 6.959 -2.036 21.224 1.00 95.94 127 ARG A CA 1
ATOM 1084 C C . ARG A 1 127 ? 7.069 -1.976 19.700 1.00 95.94 127 ARG A C 1
ATOM 1086 O O . ARG A 1 127 ? 7.761 -2.807 19.121 1.00 95.94 127 ARG A O 1
ATOM 1093 N N . GLY A 1 128 ? 6.337 -1.070 19.057 1.00 92.81 128 GLY A N 1
ATOM 1094 C CA . GLY A 1 128 ? 6.210 -0.987 17.606 1.00 92.81 128 GLY A CA 1
ATOM 1095 C C . GLY A 1 128 ? 7.137 0.049 16.976 1.00 92.81 128 GLY A C 1
ATOM 1096 O O . GLY A 1 128 ? 7.307 1.167 17.466 1.00 92.81 128 GLY A O 1
ATOM 1097 N N . SER A 1 129 ? 7.696 -0.299 15.824 1.00 91.31 129 SER A N 1
ATOM 1098 C CA . SER A 1 129 ? 8.545 0.587 15.033 1.00 91.31 129 SER A CA 1
ATOM 1099 C C . SER A 1 129 ? 7.711 1.679 14.358 1.00 91.31 129 SER A C 1
ATOM 1101 O O . SER A 1 129 ? 6.776 1.402 13.605 1.00 91.31 129 SER A O 1
ATOM 1103 N N . ARG A 1 130 ? 8.063 2.950 14.604 1.00 86.62 130 ARG A N 1
ATOM 1104 C CA . ARG A 1 130 ? 7.508 4.129 13.900 1.00 86.62 130 ARG A CA 1
ATOM 1105 C C . ARG A 1 130 ? 5.971 4.178 13.880 1.00 86.62 130 ARG A C 1
ATOM 1107 O O . ARG A 1 130 ? 5.374 4.645 12.909 1.00 86.62 130 ARG A O 1
ATOM 1114 N N . VAL A 1 131 ? 5.337 3.701 14.952 1.00 89.88 131 VAL A N 1
ATOM 1115 C CA . VAL A 1 131 ? 3.878 3.640 15.094 1.00 89.88 131 VAL A CA 1
ATOM 1116 C C . VAL A 1 131 ? 3.257 5.006 14.836 1.00 89.88 131 VAL A C 1
ATOM 1118 O O . VAL A 1 131 ? 3.564 5.989 15.509 1.00 89.88 131 VAL A O 1
ATOM 1121 N N . TRP A 1 132 ? 2.368 5.059 13.844 1.00 88.62 132 TRP A N 1
ATOM 1122 C CA . TRP A 1 132 ? 1.690 6.280 13.421 1.00 88.62 132 TRP A CA 1
ATOM 1123 C C . TRP A 1 132 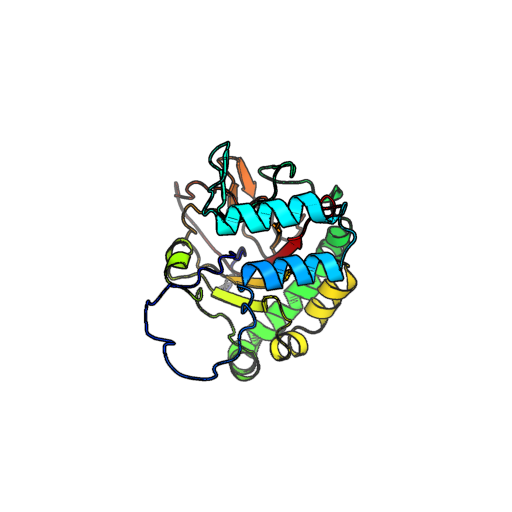? 2.646 7.456 13.164 1.00 88.62 132 TRP A C 1
ATOM 1125 O O . TRP A 1 132 ? 2.372 8.589 13.571 1.00 88.62 132 TRP A O 1
ATOM 1135 N N . ALA A 1 133 ? 3.741 7.202 12.446 1.00 85.81 133 ALA A N 1
ATOM 1136 C CA . ALA A 1 133 ? 4.659 8.234 11.974 1.00 85.81 133 ALA A CA 1
ATOM 1137 C C . ALA A 1 133 ? 3.987 9.204 10.986 1.00 85.81 133 ALA A C 1
ATOM 1139 O O . ALA A 1 133 ? 3.069 8.839 10.255 1.00 85.81 133 ALA A O 1
ATOM 1140 N N . LYS A 1 134 ? 4.471 10.453 10.933 1.00 80.12 134 LYS A N 1
ATOM 1141 C CA . LYS A 1 134 ? 4.155 11.399 9.844 1.00 80.12 134 LYS A CA 1
ATOM 1142 C C . LYS A 1 134 ? 4.749 10.903 8.521 1.00 80.12 134 LYS A C 1
ATOM 1144 O O . LYS A 1 134 ? 5.712 10.139 8.522 1.00 80.12 134 LYS A O 1
ATOM 1149 N N . ALA A 1 135 ? 4.228 11.400 7.398 1.00 71.50 135 ALA A N 1
ATOM 1150 C CA . ALA A 1 135 ? 4.850 11.176 6.095 1.00 71.50 135 ALA A CA 1
ATOM 1151 C C . ALA A 1 135 ? 6.326 11.627 6.103 1.00 71.50 135 ALA A C 1
ATOM 1153 O O . ALA A 1 135 ? 6.653 12.704 6.600 1.00 71.50 135 ALA A O 1
ATOM 1154 N N . ALA A 1 136 ? 7.219 10.788 5.577 1.00 63.56 136 ALA A N 1
ATOM 1155 C CA . ALA A 1 136 ? 8.649 10.854 5.892 1.00 63.56 136 ALA A CA 1
ATOM 1156 C C . ALA A 1 136 ? 9.467 11.916 5.125 1.00 63.56 136 ALA A C 1
ATOM 1158 O O . ALA A 1 136 ? 10.679 11.996 5.325 1.00 63.56 136 ALA A O 1
ATOM 1159 N N . ARG A 1 137 ? 8.859 12.697 4.218 1.00 60.66 137 ARG A N 1
ATOM 1160 C CA . ARG A 1 137 ? 9.573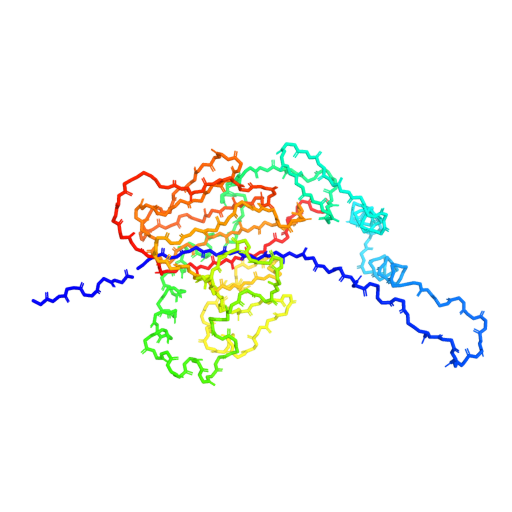 13.658 3.354 1.00 60.66 137 ARG A CA 1
ATOM 1161 C C . ARG A 1 137 ? 8.770 14.934 3.075 1.00 60.66 137 ARG A C 1
ATOM 1163 O O . ARG A 1 137 ? 7.561 14.965 3.280 1.00 60.66 137 ARG A O 1
ATOM 1170 N N . ALA A 1 138 ? 9.440 15.974 2.578 1.00 55.81 138 ALA A N 1
ATOM 1171 C CA . ALA A 1 138 ? 8.839 17.286 2.317 1.00 55.81 138 ALA A CA 1
ATOM 1172 C C . ALA A 1 138 ? 7.884 17.291 1.108 1.00 55.81 138 ALA A C 1
ATOM 1174 O O . ALA A 1 138 ? 6.885 18.004 1.110 1.00 55.81 138 ALA A O 1
ATOM 1175 N N . GLU A 1 139 ? 8.141 16.454 0.104 1.00 54.97 139 GLU A N 1
ATOM 1176 C CA . GLU A 1 139 ? 7.279 16.287 -1.073 1.00 54.97 139 GLU A CA 1
ATOM 1177 C C . GLU A 1 139 ? 5.908 15.698 -0.676 1.00 54.97 139 GLU A C 1
ATOM 1179 O O . GLU A 1 139 ? 4.882 15.971 -1.296 1.00 54.97 139 GLU A O 1
ATOM 1184 N N . ALA A 1 140 ? 5.869 14.965 0.441 1.00 59.50 140 ALA A N 1
ATOM 1185 C CA . ALA A 1 140 ? 4.681 14.335 1.004 1.00 59.50 140 ALA A CA 1
ATOM 1186 C C . ALA A 1 140 ? 3.740 15.308 1.758 1.00 59.50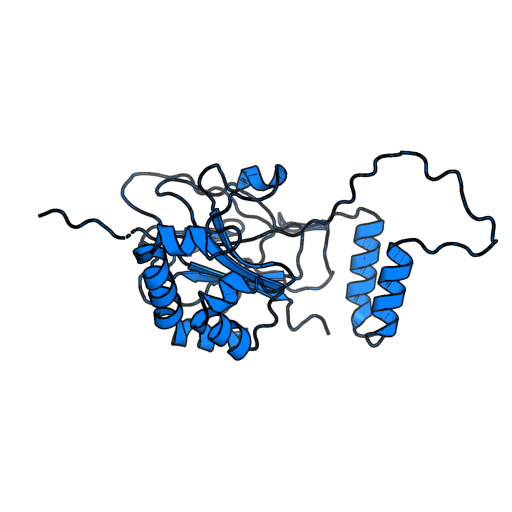 140 ALA A C 1
ATOM 1188 O O . ALA A 1 140 ? 2.738 14.882 2.335 1.00 59.50 140 ALA A O 1
ATOM 1189 N N . VAL A 1 141 ? 4.007 16.623 1.721 1.00 61.19 141 VAL A N 1
ATOM 1190 C CA . VAL A 1 141 ? 3.109 17.685 2.231 1.00 61.19 141 VAL A CA 1
ATOM 1191 C C . VAL A 1 141 ? 1.721 17.654 1.565 1.00 61.19 141 VAL A C 1
ATOM 1193 O O . VAL A 1 141 ? 0.752 18.151 2.143 1.00 61.19 141 VAL A O 1
ATOM 1196 N N . ALA A 1 142 ? 1.585 17.011 0.399 1.00 63.38 142 ALA A N 1
ATOM 1197 C CA . ALA A 1 142 ? 0.293 16.726 -0.229 1.00 63.38 142 ALA A CA 1
ATOM 1198 C C . ALA A 1 142 ? -0.680 15.958 0.693 1.00 63.38 142 ALA A C 1
ATOM 1200 O O . ALA A 1 142 ? -1.882 16.216 0.653 1.00 63.38 142 ALA A O 1
ATOM 1201 N N . TYR A 1 143 ? -0.182 15.078 1.569 1.00 63.00 143 TYR A N 1
ATOM 1202 C CA . TYR A 1 143 ? -1.015 14.289 2.489 1.00 63.00 143 TYR A CA 1
ATOM 1203 C C . TYR A 1 143 ? -1.522 15.082 3.711 1.00 63.00 143 TYR A C 1
ATOM 1205 O O . TYR A 1 143 ? -2.361 14.593 4.465 1.00 63.00 143 TYR A O 1
ATOM 1213 N N . GLY A 1 144 ? -1.046 16.316 3.903 1.00 66.56 144 GLY A N 1
ATOM 1214 C CA . GLY A 1 144 ? -1.485 17.203 4.980 1.00 66.56 144 GLY A CA 1
ATOM 1215 C C . GLY A 1 144 ? -0.924 16.862 6.373 1.00 66.56 144 GLY A C 1
ATOM 1216 O O . GLY A 1 144 ? -0.227 15.862 6.567 1.00 66.56 144 GLY A O 1
ATOM 1217 N N . PRO A 1 145 ? -1.211 17.708 7.381 1.00 74.69 145 PRO A N 1
ATOM 1218 C CA . PRO A 1 145 ? -0.647 17.587 8.726 1.00 74.69 145 PRO A CA 1
ATOM 1219 C C . PRO A 1 145 ? -1.236 16.430 9.540 1.00 74.69 145 PRO A C 1
ATOM 1221 O O . PRO A 1 145 ? -0.714 16.136 10.616 1.00 74.69 145 PRO A O 1
ATOM 1224 N N . ASP A 1 146 ? -2.267 15.746 9.041 1.00 76.12 146 ASP A N 1
ATOM 1225 C CA . ASP A 1 146 ? -3.049 14.733 9.764 1.00 76.12 146 ASP A CA 1
ATOM 1226 C C . ASP A 1 146 ? -2.764 13.288 9.336 1.00 76.12 146 ASP A C 1
ATOM 1228 O O . ASP A 1 146 ? -3.143 12.351 10.040 1.00 76.12 146 ASP A O 1
ATOM 1232 N N . TRP A 1 147 ? -2.054 13.098 8.220 1.00 78.88 147 TRP A N 1
ATOM 1233 C CA . TRP A 1 147 ? -1.706 11.775 7.712 1.00 78.88 147 TRP A CA 1
ATOM 1234 C C . TRP A 1 147 ? -0.685 11.050 8.593 1.00 78.88 147 TRP A C 1
ATOM 1236 O O . TRP A 1 147 ? 0.369 11.623 8.896 1.00 78.88 147 TRP A O 1
ATOM 1246 N N . ARG A 1 148 ? -0.943 9.797 8.985 1.00 83.50 148 ARG A N 1
ATOM 1247 C CA . ARG A 1 148 ? 0.058 8.934 9.643 1.00 83.50 148 ARG A CA 1
ATOM 1248 C C . ARG A 1 148 ? -0.002 7.488 9.156 1.00 83.50 148 ARG A C 1
ATOM 1250 O O . ARG A 1 148 ? -1.064 7.036 8.750 1.00 83.50 148 ARG A O 1
ATOM 1257 N N . THR A 1 149 ? 1.087 6.733 9.283 1.00 85.56 149 THR A N 1
ATOM 1258 C CA . THR A 1 149 ? 1.151 5.305 8.909 1.00 85.56 149 THR A CA 1
ATOM 1259 C C . THR A 1 149 ? 1.748 4.427 10.010 1.00 85.56 149 THR A C 1
ATOM 1261 O O . THR A 1 149 ? 2.561 4.884 10.810 1.00 85.56 149 THR A O 1
ATOM 1264 N N . LEU A 1 150 ? 1.337 3.159 10.051 1.00 91.06 150 LEU A N 1
ATOM 1265 C CA . LEU A 1 150 ? 1.928 2.084 10.850 1.00 91.06 150 LEU A CA 1
ATOM 1266 C C . LEU A 1 150 ? 2.351 0.983 9.870 1.00 91.06 150 LEU A C 1
ATOM 1268 O O . LEU A 1 150 ? 1.508 0.331 9.250 1.00 91.06 150 LEU A O 1
ATOM 1272 N N . VAL A 1 151 ? 3.662 0.843 9.677 1.00 91.69 151 VAL A N 1
ATOM 1273 C CA . VAL A 1 151 ? 4.251 0.082 8.569 1.00 91.69 151 VAL A CA 1
ATOM 1274 C C . VAL A 1 151 ? 4.476 -1.379 8.942 1.00 91.69 151 VAL A C 1
ATOM 1276 O O . VAL A 1 151 ? 5.156 -1.661 9.922 1.00 91.69 151 VAL A O 1
ATOM 1279 N N . LEU A 1 152 ? 3.958 -2.302 8.127 1.00 93.19 152 LEU A N 1
ATOM 1280 C CA . LEU A 1 152 ? 4.294 -3.731 8.186 1.00 93.19 152 LEU A CA 1
ATOM 1281 C C . LEU A 1 152 ? 5.374 -4.085 7.151 1.00 93.19 152 LEU A C 1
ATOM 1283 O O . LEU A 1 152 ? 6.219 -4.941 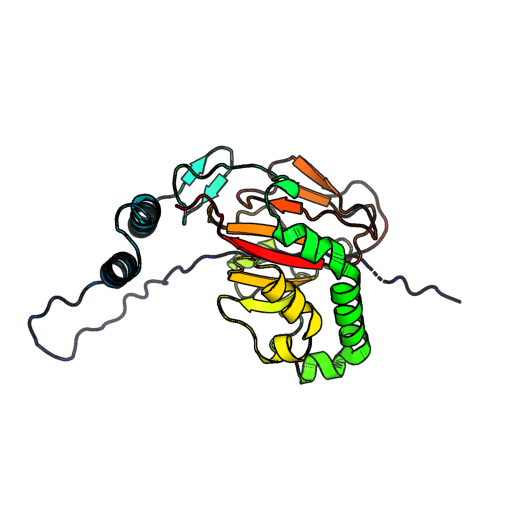7.403 1.00 93.19 152 LEU A O 1
ATOM 1287 N N . GLN A 1 153 ? 5.377 -3.403 6.002 1.00 92.00 153 GLN A N 1
ATOM 1288 C CA . GLN A 1 153 ? 6.373 -3.546 4.943 1.00 92.00 153 GLN A CA 1
ATOM 1289 C C . GLN A 1 153 ? 6.632 -2.202 4.236 1.00 92.00 153 GLN A C 1
ATOM 1291 O O . GLN A 1 153 ? 5.693 -1.555 3.778 1.00 92.00 153 GLN A O 1
ATOM 1296 N N . ASP A 1 154 ? 7.908 -1.836 4.095 1.00 88.31 154 ASP A N 1
ATOM 1297 C CA . ASP A 1 154 ? 8.441 -0.732 3.275 1.00 88.31 154 ASP A CA 1
ATOM 1298 C C . ASP A 1 154 ? 9.668 -1.259 2.508 1.00 88.31 154 ASP A C 1
ATOM 1300 O O . ASP A 1 154 ? 10.808 -1.164 2.972 1.00 88.31 154 ASP A O 1
ATOM 1304 N N . ARG A 1 155 ? 9.428 -1.953 1.381 1.00 84.25 155 ARG A N 1
ATOM 1305 C CA . ARG A 1 155 ? 10.399 -2.720 0.558 1.00 84.25 155 ARG A CA 1
ATOM 1306 C C . ARG A 1 155 ? 11.123 -3.868 1.294 1.00 84.25 155 ARG A C 1
ATOM 1308 O O . ARG A 1 155 ? 11.622 -4.794 0.658 1.00 84.25 155 ARG A O 1
ATOM 1315 N N . ARG A 1 156 ? 11.123 -3.854 2.626 1.00 90.31 156 ARG A N 1
ATOM 1316 C CA . ARG A 1 156 ? 11.438 -4.924 3.581 1.00 90.31 156 ARG A CA 1
ATOM 1317 C C . ARG A 1 156 ? 10.326 -4.967 4.625 1.00 90.31 156 ARG A C 1
ATOM 1319 O O . ARG A 1 156 ? 9.629 -3.977 4.819 1.00 90.31 156 ARG A O 1
ATOM 1326 N N . TRP A 1 157 ? 10.166 -6.099 5.294 1.00 92.75 157 TRP A N 1
ATOM 1327 C CA . TRP A 1 157 ? 9.211 -6.229 6.392 1.00 92.75 157 TRP A CA 1
ATOM 1328 C C . TRP A 1 157 ? 9.758 -5.572 7.661 1.00 92.75 157 TRP A C 1
ATOM 1330 O O . TRP A 1 157 ? 10.936 -5.734 7.974 1.00 92.75 157 TRP A O 1
ATOM 1340 N N . ASP A 1 158 ? 8.904 -4.845 8.375 1.00 96.06 158 ASP A N 1
ATOM 1341 C CA . ASP A 1 158 ? 9.204 -4.311 9.700 1.00 96.06 158 ASP A CA 1
ATOM 1342 C C . ASP A 1 158 ? 8.964 -5.421 10.725 1.00 96.06 158 ASP A C 1
ATOM 1344 O O . ASP A 1 158 ? 7.825 -5.834 10.946 1.00 96.06 158 ASP A O 1
ATOM 1348 N N . GLU A 1 159 ? 10.035 -5.982 11.285 1.00 96.88 159 GLU A N 1
ATOM 1349 C CA . GLU A 1 159 ? 9.921 -7.199 12.088 1.00 96.88 159 GLU A CA 1
ATOM 1350 C C . GLU A 1 159 ? 9.095 -7.013 13.359 1.00 96.88 159 GLU A C 1
ATOM 1352 O O . GLU A 1 159 ? 8.372 -7.929 13.745 1.00 96.88 159 GLU A O 1
ATOM 1357 N N . ASP A 1 160 ? 9.191 -5.859 14.013 1.00 96.81 160 ASP A N 1
ATOM 1358 C CA . ASP A 1 160 ? 8.551 -5.639 15.308 1.00 96.81 160 ASP A CA 1
ATOM 1359 C C . ASP A 1 160 ? 7.059 -5.382 15.135 1.00 96.81 160 ASP A C 1
ATOM 1361 O O . ASP A 1 160 ? 6.240 -6.032 15.791 1.00 96.81 160 ASP A O 1
ATOM 1365 N N . ASN A 1 161 ? 6.677 -4.587 14.134 1.00 96.00 161 ASN A N 1
ATOM 1366 C CA . ASN A 1 161 ? 5.274 -4.485 13.751 1.00 96.00 161 ASN A CA 1
ATOM 1367 C C . ASN A 1 161 ? 4.742 -5.823 13.194 1.00 96.00 161 ASN A C 1
ATOM 1369 O O . ASN A 1 161 ? 3.600 -6.174 13.472 1.00 96.00 161 ASN A O 1
ATOM 1373 N N . CYS A 1 162 ? 5.547 -6.638 12.502 1.00 96.44 162 CYS A N 1
ATOM 1374 C CA . CYS A 1 162 ? 5.135 -7.987 12.075 1.00 96.44 162 CYS A CA 1
ATOM 1375 C C . CYS A 1 162 ? 4.939 -8.988 13.227 1.00 96.44 162 CYS A C 1
ATOM 1377 O O . CYS A 1 162 ? 4.156 -9.928 13.069 1.00 96.44 162 CYS A O 1
ATOM 1379 N N . LYS A 1 163 ? 5.638 -8.813 14.360 1.00 97.44 163 LYS A N 1
ATOM 1380 C CA . LYS A 1 163 ? 5.444 -9.602 15.594 1.00 97.44 163 LYS A CA 1
ATOM 1381 C C . LYS A 1 163 ? 4.166 -9.176 16.324 1.00 97.44 163 LYS A C 1
ATOM 1383 O O . LYS A 1 163 ? 3.456 -10.030 16.845 1.00 97.44 163 LYS A O 1
ATOM 1388 N N . LEU A 1 164 ? 3.861 -7.875 16.342 1.00 97.00 164 LEU A N 1
ATOM 1389 C CA . LEU A 1 164 ? 2.642 -7.322 16.946 1.00 97.00 164 LEU A CA 1
ATOM 1390 C C . LEU A 1 164 ? 1.395 -7.662 16.110 1.00 97.00 164 LEU A C 1
ATOM 1392 O O . LEU A 1 164 ? 0.438 -8.242 16.621 1.00 97.00 164 LEU A O 1
ATOM 1396 N N . PHE A 1 165 ? 1.423 -7.363 14.811 1.00 96.75 165 PHE A N 1
ATOM 1397 C CA . PHE A 1 165 ? 0.336 -7.600 13.854 1.00 96.75 165 PHE A CA 1
ATOM 1398 C C . PHE A 1 165 ? 0.476 -8.971 13.175 1.00 96.75 165 PHE A C 1
ATOM 1400 O O . PHE A 1 165 ? 0.477 -9.102 11.948 1.00 96.75 165 PHE A O 1
ATOM 1407 N N . SER A 1 166 ? 0.667 -9.997 14.007 1.00 98.06 166 SER A N 1
ATOM 1408 C CA . SER A 1 166 ? 0.977 -11.372 13.607 1.00 98.06 166 SER A CA 1
ATOM 1409 C C . SER A 1 166 ? -0.041 -11.981 12.634 1.00 98.06 166 SER A C 1
ATOM 1411 O O . SER A 1 166 ? 0.353 -12.594 11.638 1.00 98.06 166 SER A O 1
ATOM 1413 N N . LYS A 1 167 ? -1.343 -11.771 12.872 1.00 97.94 167 LYS A N 1
ATOM 1414 C CA . LYS A 1 167 ? -2.434 -12.327 12.062 1.00 97.94 167 LYS A CA 1
ATOM 1415 C C . LYS A 1 167 ? -2.553 -11.579 10.742 1.00 97.94 167 LYS A C 1
ATOM 1417 O O . LYS A 1 167 ? -2.679 -12.204 9.695 1.00 97.94 167 LYS A O 1
ATOM 1422 N N . THR A 1 168 ? -2.438 -10.253 10.767 1.00 95.31 168 THR A N 1
ATOM 1423 C CA . THR A 1 168 ? -2.424 -9.414 9.562 1.00 95.31 168 THR A CA 1
ATOM 1424 C C . THR A 1 168 ? -1.238 -9.775 8.669 1.00 95.31 168 THR A C 1
ATOM 1426 O O . THR A 1 168 ? -1.413 -10.004 7.475 1.00 95.31 168 THR A O 1
ATOM 1429 N N . ASN A 1 169 ? -0.042 -9.918 9.244 1.00 95.69 169 ASN A N 1
ATOM 1430 C CA . ASN A 1 169 ? 1.164 -10.378 8.552 1.00 95.69 169 ASN A CA 1
ATOM 1431 C C . ASN A 1 169 ? 0.981 -11.791 7.952 1.00 95.69 169 ASN A C 1
ATOM 1433 O O . ASN A 1 169 ? 1.351 -12.019 6.798 1.00 95.69 169 ASN A O 1
ATOM 1437 N N . GLN A 1 170 ? 0.346 -12.717 8.684 1.00 96.81 170 GLN A N 1
ATOM 1438 C CA . GLN A 1 170 ? -0.008 -14.047 8.174 1.00 96.81 170 GLN A CA 1
ATOM 1439 C C . GLN A 1 170 ? -0.993 -13.977 6.995 1.00 96.81 170 GLN A C 1
ATOM 1441 O O . GLN A 1 170 ? -0.769 -14.656 5.995 1.00 96.81 170 GLN A O 1
ATOM 1446 N N . VAL A 1 171 ? -2.041 -13.147 7.068 1.00 92.88 171 VAL A N 1
ATOM 1447 C CA . VAL A 1 171 ? -3.001 -12.960 5.963 1.00 92.88 171 VAL A CA 1
ATOM 1448 C C . VAL A 1 171 ? -2.316 -12.353 4.741 1.00 92.88 171 VAL A C 1
ATOM 1450 O O . VAL A 1 171 ? -2.503 -12.867 3.638 1.00 92.88 171 VAL A O 1
ATOM 1453 N N . ILE A 1 172 ? -1.482 -11.316 4.913 1.00 90.00 172 ILE A N 1
ATOM 1454 C CA . ILE A 1 172 ? -0.792 -10.685 3.779 1.00 90.00 172 ILE A CA 1
ATOM 1455 C C . ILE A 1 172 ? 0.108 -11.705 3.081 1.00 90.00 172 ILE A C 1
ATOM 1457 O O . ILE A 1 172 ? -0.061 -11.947 1.887 1.00 90.00 172 ILE A O 1
ATOM 1461 N N . ARG A 1 173 ? 1.005 -12.371 3.817 1.00 91.19 173 ARG A N 1
ATOM 1462 C CA . ARG A 1 173 ? 1.925 -13.364 3.235 1.00 91.19 173 ARG A CA 1
ATOM 1463 C C . ARG A 1 173 ? 1.199 -14.587 2.672 1.00 91.19 173 ARG A C 1
ATOM 1465 O O . ARG A 1 173 ? 1.570 -15.072 1.609 1.00 91.19 173 ARG A O 1
ATOM 1472 N N . GLY A 1 174 ? 0.158 -15.062 3.357 1.00 91.69 174 GLY A N 1
ATOM 1473 C CA . GLY A 1 174 ? -0.645 -16.215 2.944 1.00 91.69 174 GLY A CA 1
ATOM 1474 C C . GLY A 1 174 ? -1.559 -15.952 1.744 1.00 91.69 174 GLY A C 1
ATOM 1475 O O . GLY A 1 174 ? -1.963 -16.900 1.081 1.00 91.69 174 GLY A O 1
ATOM 1476 N N . SER A 1 175 ? -1.866 -14.689 1.428 1.00 86.25 175 SER A N 1
ATOM 1477 C CA . SER A 1 175 ? -2.673 -14.327 0.252 1.00 86.25 175 SER A CA 1
ATOM 1478 C C . SER A 1 175 ? -1.952 -14.522 -1.088 1.00 86.25 175 SER A C 1
ATOM 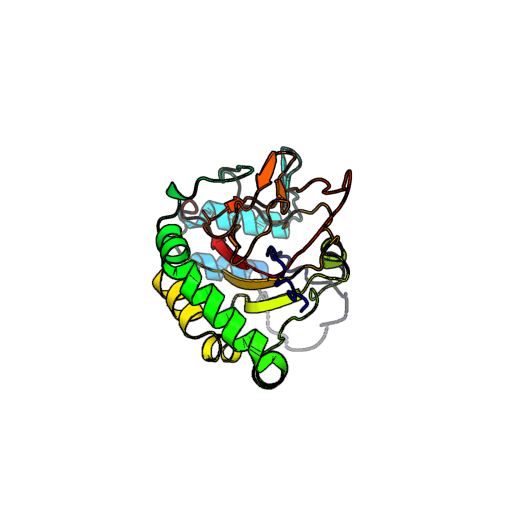1480 O O . SER A 1 175 ? -2.607 -14.544 -2.126 1.00 86.25 175 SER A O 1
ATOM 1482 N N . GLY A 1 176 ? -0.616 -14.613 -1.085 1.00 83.88 176 GLY A N 1
ATOM 1483 C CA . GLY A 1 176 ? 0.190 -14.617 -2.308 1.00 83.88 176 GLY A CA 1
ATOM 1484 C C . GLY A 1 176 ? 0.287 -13.258 -3.018 1.00 83.88 176 GLY A C 1
ATOM 1485 O O . GLY A 1 176 ? 0.826 -13.201 -4.122 1.00 83.88 176 GLY A O 1
ATOM 1486 N N . VAL A 1 177 ? -0.201 -12.161 -2.417 1.00 85.38 177 VAL A N 1
ATOM 1487 C CA . VAL A 1 177 ? -0.014 -10.811 -2.971 1.00 85.38 177 VAL A CA 1
ATOM 1488 C C . VAL A 1 177 ? 1.485 -10.506 -3.130 1.00 85.38 177 VAL A C 1
ATOM 1490 O O . VAL A 1 177 ? 2.245 -10.675 -2.173 1.00 85.38 177 VAL A O 1
ATOM 1493 N N . PRO A 1 178 ? 1.954 -10.045 -4.306 1.00 80.19 178 PRO A N 1
ATOM 1494 C CA . PRO A 1 178 ? 3.370 -9.769 -4.537 1.00 80.19 178 PRO A CA 1
ATOM 1495 C C . PRO A 1 178 ? 3.761 -8.404 -3.943 1.00 80.19 178 PRO A C 1
ATOM 1497 O O . PRO A 1 178 ? 4.214 -7.518 -4.660 1.00 80.19 178 PRO A O 1
ATOM 1500 N N . SER A 1 179 ? 3.528 -8.182 -2.647 1.00 83.12 179 SER A N 1
ATOM 1501 C CA . SER A 1 179 ? 3.598 -6.846 -2.050 1.00 83.12 179 SER A CA 1
ATOM 1502 C C . SER A 1 179 ? 5.020 -6.277 -1.975 1.00 83.12 179 SER A C 1
ATOM 1504 O O . SER A 1 179 ? 5.971 -6.958 -1.580 1.00 83.12 179 SER A O 1
ATOM 1506 N N . VAL A 1 180 ? 5.160 -4.988 -2.301 1.00 82.25 180 VAL A N 1
ATOM 1507 C CA . VAL A 1 180 ? 6.367 -4.188 -2.009 1.00 82.25 180 VAL A CA 1
ATOM 1508 C C . VAL A 1 180 ? 6.202 -3.324 -0.761 1.00 82.25 180 VAL A C 1
ATOM 1510 O O . VAL A 1 180 ? 7.193 -3.040 -0.089 1.00 82.25 180 VAL A O 1
ATOM 1513 N N . GLU A 1 181 ? 4.967 -2.946 -0.424 1.00 85.12 181 GLU A N 1
ATOM 1514 C CA . GLU A 1 181 ? 4.623 -2.194 0.785 1.00 85.12 181 GLU A CA 1
ATOM 1515 C C . GLU A 1 181 ? 3.264 -2.640 1.331 1.00 85.12 181 GLU A C 1
ATOM 1517 O O . GLU A 1 181 ? 2.360 -2.985 0.564 1.00 85.12 181 GLU A O 1
ATOM 1522 N N . ALA A 1 182 ? 3.124 -2.606 2.655 1.00 87.38 182 ALA A N 1
ATOM 1523 C CA . ALA A 1 182 ? 1.898 -2.934 3.372 1.00 87.38 182 ALA A CA 1
ATOM 1524 C C . ALA A 1 182 ? 1.858 -2.179 4.707 1.00 87.38 182 ALA A C 1
ATOM 1526 O O . ALA A 1 182 ? 2.824 -2.207 5.476 1.00 87.38 182 ALA A O 1
ATOM 1527 N N . PHE A 1 183 ? 0.761 -1.480 4.989 1.00 90.50 183 PHE A N 1
ATOM 1528 C CA . PHE A 1 183 ? 0.640 -0.643 6.186 1.00 90.50 183 PHE A CA 1
ATOM 1529 C C . PHE A 1 183 ? -0.819 -0.307 6.503 1.00 90.50 183 PHE A C 1
ATOM 1531 O O . PHE A 1 183 ? -1.670 -0.211 5.615 1.00 90.50 183 PHE A O 1
ATOM 1538 N N . PHE A 1 184 ? -1.087 -0.047 7.781 1.00 90.06 184 PHE A N 1
ATOM 1539 C CA . PHE A 1 184 ? -2.266 0.715 8.183 1.00 90.06 184 PHE A CA 1
ATOM 1540 C C . PHE A 1 184 ? -1.950 2.205 8.000 1.00 90.06 184 PHE A C 1
ATOM 1542 O O . PHE A 1 184 ? -0.846 2.646 8.329 1.00 90.06 184 PHE A O 1
ATOM 1549 N N . ALA A 1 185 ? -2.894 3.012 7.516 1.00 84.19 185 ALA A N 1
ATOM 1550 C CA . ALA A 1 185 ? -2.726 4.469 7.474 1.00 84.19 185 ALA A CA 1
ATOM 1551 C C . ALA A 1 185 ? -3.902 5.204 8.093 1.00 84.19 185 ALA A C 1
ATOM 1553 O O . ALA A 1 185 ? -4.960 4.620 8.326 1.00 84.19 185 ALA A O 1
ATOM 1554 N N . ARG A 1 186 ? -3.697 6.491 8.378 1.00 81.69 186 ARG A N 1
ATOM 1555 C CA . ARG A 1 186 ? -4.662 7.326 9.065 1.00 81.69 186 ARG A CA 1
ATOM 1556 C C . ARG A 1 186 ? -4.712 8.783 8.675 1.00 81.69 186 ARG A C 1
ATOM 1558 O O . ARG A 1 186 ? -3.695 9.353 8.325 1.00 81.69 186 ARG A O 1
ATOM 1565 N N . GLN A 1 187 ? -5.901 9.370 8.810 1.00 80.19 187 GLN A N 1
ATOM 1566 C CA . GLN A 1 187 ? -6.281 10.699 8.329 1.00 80.19 187 GLN A CA 1
ATOM 1567 C C . GLN A 1 187 ? -7.357 11.320 9.242 1.00 80.19 187 GLN A C 1
ATOM 1569 O O . GLN A 1 187 ? -8.401 10.718 9.447 1.00 80.19 187 GLN A O 1
ATOM 1574 N N . ALA A 1 188 ? -7.163 12.513 9.803 1.00 77.00 188 ALA A N 1
ATOM 1575 C CA . ALA A 1 188 ? -8.144 13.079 10.741 1.00 77.00 188 ALA A CA 1
ATOM 1576 C C . ALA A 1 188 ? -9.527 13.347 10.094 1.00 77.00 188 ALA A C 1
ATOM 1578 O O . ALA A 1 188 ? -9.597 13.641 8.895 1.00 77.00 188 ALA A O 1
ATOM 1579 N N . PRO A 1 189 ? -10.633 13.325 10.870 1.00 73.81 189 PRO A N 1
ATOM 1580 C CA . PRO A 1 189 ? -11.924 13.839 10.420 1.00 73.81 189 PRO A CA 1
ATOM 1581 C C . PRO A 1 189 ? -11.792 15.220 9.773 1.00 73.81 189 PRO A C 1
ATOM 1583 O O . PRO A 1 189 ? -11.069 16.070 10.277 1.00 73.81 189 PRO A O 1
ATOM 1586 N N . GLN A 1 190 ? -12.532 15.457 8.690 1.00 75.12 190 GLN A N 1
ATOM 1587 C CA . GLN A 1 190 ? -12.555 16.730 7.948 1.00 75.12 190 GLN A CA 1
ATOM 1588 C C . GLN A 1 190 ? -11.256 17.125 7.214 1.00 75.12 190 GLN A C 1
ATOM 1590 O O . GLN A 1 190 ? -11.294 18.070 6.429 1.00 75.12 190 GLN A O 1
ATOM 1595 N N . SER A 1 191 ? -10.151 16.392 7.386 1.00 77.62 191 SER A N 1
ATOM 1596 C CA . SER A 1 191 ? -8.939 16.562 6.573 1.00 77.62 191 SER A CA 1
ATOM 1597 C C . SER A 1 191 ? -9.075 15.896 5.194 1.00 77.62 191 SER A C 1
ATOM 1599 O O . SER A 1 191 ? -9.888 14.990 4.996 1.00 77.62 191 SER A O 1
ATOM 1601 N N . GLY A 1 192 ? -8.249 16.316 4.236 1.00 74.56 192 GLY A N 1
ATOM 1602 C CA . GLY A 1 192 ? -8.198 15.778 2.876 1.00 74.56 192 GLY A CA 1
ATOM 1603 C C . GLY A 1 192 ? -6.757 15.637 2.392 1.00 74.56 192 GLY A C 1
ATOM 1604 O O . GLY A 1 192 ? -5.912 16.468 2.724 1.00 74.56 192 GLY A O 1
ATOM 1605 N N . ILE A 1 193 ? -6.489 14.614 1.582 1.00 76.44 193 ILE A N 1
ATOM 1606 C CA . ILE A 1 193 ? -5.246 14.513 0.812 1.00 76.44 193 ILE A CA 1
ATOM 1607 C C . ILE A 1 193 ? -5.383 15.392 -0.437 1.00 76.44 193 ILE A C 1
ATOM 1609 O O . ILE A 1 193 ? -6.414 15.366 -1.114 1.00 76.44 193 ILE A O 1
ATOM 1613 N N . LYS A 1 194 ? -4.351 16.182 -0.744 1.00 78.25 194 LYS A N 1
ATOM 1614 C CA . LYS A 1 194 ? -4.295 17.008 -1.956 1.00 78.25 194 LYS A CA 1
ATOM 1615 C C . LYS A 1 194 ? -4.110 16.144 -3.219 1.00 78.25 194 LYS A C 1
ATOM 1617 O O . LYS A 1 194 ? -3.528 15.060 -3.130 1.00 78.25 194 LYS A O 1
ATOM 1622 N N . PRO A 1 195 ? -4.531 16.647 -4.395 1.00 79.94 195 PRO A N 1
ATOM 1623 C CA . PRO A 1 195 ? -4.142 16.115 -5.702 1.00 79.94 195 PRO A CA 1
ATOM 1624 C C . PRO A 1 195 ? -2.665 15.706 -5.776 1.00 79.94 195 PRO A C 1
ATOM 1626 O O . PRO A 1 195 ? -1.785 16.511 -5.470 1.00 79.94 195 PRO A O 1
ATOM 1629 N N . HIS A 1 196 ? -2.409 14.460 -6.173 1.00 75.38 196 HIS A N 1
ATOM 1630 C CA . HIS A 1 196 ? -1.070 13.916 -6.413 1.00 75.38 196 HIS A CA 1
ATOM 1631 C C . HIS A 1 196 ? -1.106 12.728 -7.398 1.00 75.38 196 HIS A C 1
ATOM 1633 O O . HIS A 1 196 ? -2.177 12.285 -7.820 1.00 75.38 196 HIS A O 1
ATOM 1639 N N . SER A 1 197 ? 0.088 12.257 -7.762 1.00 75.75 197 SER A N 1
ATOM 1640 C CA . SER A 1 197 ? 0.426 11.092 -8.593 1.00 75.75 197 SER A CA 1
ATOM 1641 C C . SER A 1 197 ? 1.587 10.377 -7.898 1.00 75.75 197 SER A C 1
ATOM 1643 O O . SER A 1 197 ? 2.469 11.084 -7.423 1.00 75.75 197 SER A O 1
ATOM 1645 N N . ASP A 1 198 ? 1.642 9.043 -7.861 1.00 74.25 198 ASP A N 1
ATOM 1646 C CA . ASP A 1 198 ? 2.734 8.259 -7.243 1.00 74.25 198 ASP A CA 1
ATOM 1647 C C . ASP A 1 198 ? 4.044 8.242 -8.053 1.00 74.25 198 ASP A C 1
ATOM 1649 O O . ASP A 1 198 ? 4.994 7.529 -7.710 1.00 74.25 198 ASP A O 1
ATOM 1653 N N . GLY A 1 199 ? 4.092 8.967 -9.175 1.00 78.94 199 GLY A N 1
ATOM 1654 C CA . GLY A 1 199 ? 5.281 9.078 -10.022 1.00 78.94 199 GLY A CA 1
ATOM 1655 C C . GLY A 1 199 ? 5.638 7.806 -10.802 1.00 78.94 199 GLY A C 1
ATOM 1656 O O . GLY A 1 199 ? 6.576 7.831 -11.606 1.00 78.94 199 GLY A O 1
ATOM 1657 N N . CYS A 1 200 ? 4.890 6.710 -10.614 1.00 81.94 200 CYS A N 1
ATOM 1658 C CA . CYS A 1 200 ? 5.128 5.421 -11.255 1.00 81.94 200 CYS A CA 1
ATOM 1659 C C . CYS A 1 200 ? 3.849 4.691 -11.695 1.00 81.94 200 CYS A C 1
ATOM 1661 O O . CYS A 1 200 ? 2.774 4.906 -11.147 1.00 81.94 200 CYS A O 1
ATOM 1663 N N . ASN A 1 201 ? 3.963 3.834 -12.720 1.00 82.81 201 ASN A N 1
ATOM 1664 C CA . ASN A 1 201 ? 2.813 3.199 -13.392 1.00 82.81 201 ASN A CA 1
ATOM 1665 C C . ASN A 1 201 ? 2.777 1.653 -13.313 1.00 82.81 201 ASN A C 1
ATOM 1667 O O . ASN A 1 201 ? 1.990 1.006 -14.000 1.00 82.81 201 ASN A O 1
ATOM 1671 N N . PHE A 1 202 ? 3.675 1.047 -12.536 1.00 81.06 202 PHE A N 1
ATOM 1672 C CA . PHE A 1 202 ? 3.830 -0.412 -12.440 1.00 81.06 202 PHE A CA 1
ATOM 1673 C C . PHE A 1 202 ? 3.493 -0.972 -11.049 1.00 81.06 202 PHE A C 1
ATOM 1675 O O . PHE A 1 202 ? 3.583 -2.180 -10.834 1.00 81.06 202 PHE A O 1
ATOM 1682 N N . ILE A 1 203 ? 3.084 -0.101 -10.124 1.00 81.56 203 ILE A N 1
ATOM 1683 C CA . ILE A 1 203 ? 2.531 -0.442 -8.812 1.00 81.56 203 ILE A CA 1
ATOM 1684 C C . ILE A 1 203 ? 1.024 -0.161 -8.851 1.00 81.56 203 ILE A C 1
ATOM 1686 O O . ILE A 1 203 ? 0.590 0.854 -9.399 1.00 81.56 203 ILE A O 1
ATOM 1690 N N . LEU A 1 204 ? 0.230 -1.053 -8.261 1.00 79.06 204 LEU A N 1
ATOM 1691 C CA . LEU A 1 204 ? -1.180 -0.820 -7.956 1.00 79.06 204 LEU A CA 1
ATOM 1692 C C . LEU A 1 204 ? -1.368 -0.737 -6.442 1.00 79.06 204 LEU A C 1
ATOM 1694 O O . LEU A 1 204 ? -0.830 -1.570 -5.712 1.00 79.06 204 LEU A O 1
ATOM 1698 N N . THR A 1 205 ? -2.181 0.218 -5.986 1.00 81.38 205 THR A N 1
ATOM 1699 C CA . THR A 1 205 ? -2.661 0.229 -4.597 1.00 81.38 205 THR A CA 1
ATOM 1700 C C . THR A 1 205 ? -4.002 -0.480 -4.513 1.00 81.38 205 THR A C 1
ATOM 1702 O O . THR A 1 205 ? -4.948 -0.077 -5.196 1.00 81.38 205 THR A O 1
ATOM 1705 N N . ALA A 1 206 ? -4.100 -1.468 -3.627 1.00 79.75 206 ALA A N 1
ATOM 1706 C CA . ALA A 1 206 ? -5.370 -1.948 -3.096 1.00 79.75 206 ALA A CA 1
ATOM 1707 C C . ALA A 1 206 ? -5.651 -1.304 -1.732 1.00 79.75 206 ALA A C 1
ATOM 1709 O O . ALA A 1 206 ? -4.774 -1.263 -0.867 1.00 79.75 206 ALA A O 1
ATOM 1710 N N . HIS A 1 207 ? -6.887 -0.844 -1.538 1.00 81.12 207 HIS A N 1
ATOM 1711 C CA . HIS A 1 207 ? -7.410 -0.410 -0.243 1.00 81.12 207 HIS A CA 1
ATOM 1712 C C . HIS A 1 207 ? -8.414 -1.435 0.290 1.00 81.12 207 HIS A C 1
ATOM 1714 O O . HIS A 1 207 ? -9.378 -1.739 -0.409 1.00 81.12 207 HIS A O 1
ATOM 1720 N N . LEU A 1 208 ? -8.247 -1.878 1.537 1.00 81.88 208 LEU A N 1
ATOM 1721 C CA . LEU A 1 208 ? -9.258 -2.606 2.313 1.00 81.88 208 LEU A CA 1
ATOM 1722 C C . LEU A 1 208 ? -9.621 -1.744 3.528 1.00 81.88 208 LEU A C 1
ATOM 1724 O O . LEU A 1 208 ? -8.840 -1.710 4.483 1.00 81.88 208 LEU A O 1
ATOM 1728 N N . ALA A 1 209 ? -10.746 -1.018 3.527 1.00 80.38 209 ALA A N 1
ATOM 1729 C CA . ALA A 1 209 ? -11.089 -0.224 4.706 1.00 80.38 209 ALA A CA 1
ATOM 1730 C C . ALA A 1 209 ? -11.738 -1.079 5.800 1.00 80.38 209 ALA A C 1
ATOM 1732 O O . ALA A 1 209 ? -12.648 -1.864 5.559 1.00 80.38 209 ALA A O 1
ATOM 1733 N N . LEU A 1 210 ? -11.242 -0.915 7.024 1.00 81.44 210 LEU A N 1
ATOM 1734 C CA . LEU A 1 210 ? -11.586 -1.740 8.180 1.00 81.44 210 LEU A CA 1
ATOM 1735 C C . LEU A 1 210 ? -12.761 -1.144 8.976 1.00 81.44 210 LEU A C 1
ATOM 1737 O O . LEU A 1 210 ? -13.256 -1.788 9.894 1.00 81.44 210 LEU A O 1
ATOM 1741 N N . SER A 1 211 ? -13.178 0.095 8.664 1.00 81.38 211 SER A N 1
ATOM 1742 C CA . SER A 1 211 ? -14.200 0.827 9.431 1.00 81.38 211 SER A CA 1
ATOM 1743 C C . SER A 1 211 ? -14.871 2.009 8.689 1.00 81.38 211 SER A C 1
ATOM 1745 O O . SER A 1 211 ? -15.428 2.865 9.364 1.00 81.38 211 SER A O 1
ATOM 1747 N N . ALA A 1 212 ? -14.771 2.137 7.351 1.00 74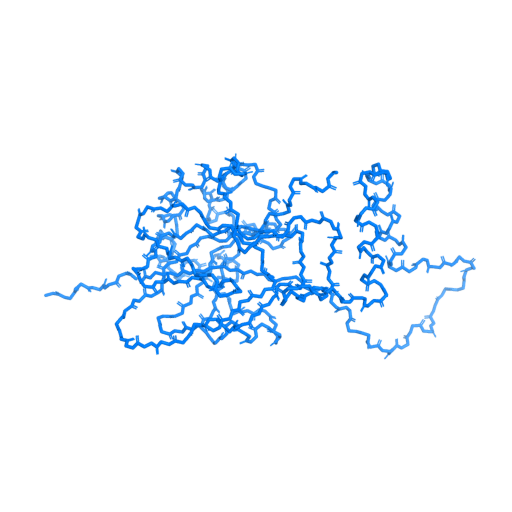.38 212 ALA A N 1
ATOM 1748 C CA . ALA A 1 212 ? -15.096 3.367 6.583 1.00 74.38 212 ALA A CA 1
ATOM 1749 C C . ALA A 1 212 ? -16.486 4.029 6.866 1.00 74.38 212 ALA A C 1
ATOM 1751 O O . ALA A 1 212 ? -17.463 3.309 7.067 1.00 74.38 212 ALA A O 1
ATOM 1752 N N . PRO A 1 213 ? -16.629 5.378 6.824 1.00 71.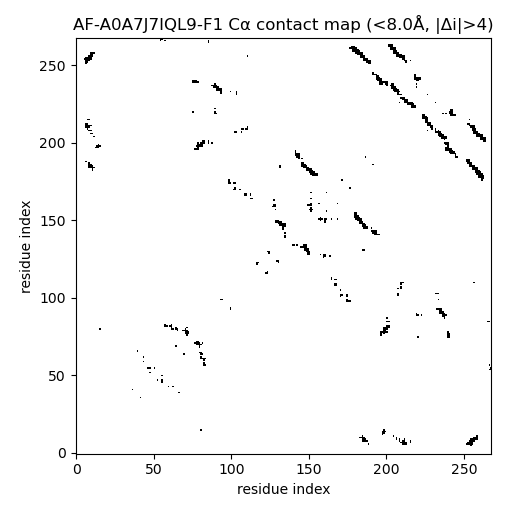38 213 PRO A N 1
ATOM 1753 C CA . PRO A 1 213 ? -17.886 6.071 7.074 1.00 71.38 213 PRO A CA 1
ATOM 1754 C C . PRO A 1 213 ? -18.673 6.232 5.760 1.00 71.38 213 PRO A C 1
ATOM 1756 O O . PRO A 1 213 ? -18.070 6.256 4.683 1.00 71.38 213 PRO A O 1
ATOM 1759 N N . PRO A 1 214 ? -19.996 6.473 5.805 1.00 70.88 214 PRO A N 1
ATOM 1760 C CA . PRO A 1 214 ? -20.811 6.608 4.591 1.00 70.88 214 PRO A CA 1
ATOM 1761 C C . PRO A 1 214 ? -20.345 7.694 3.603 1.00 70.88 214 PRO A C 1
ATOM 1763 O O . PRO A 1 214 ? -20.688 7.638 2.426 1.00 70.88 214 PRO A O 1
ATOM 1766 N N . ASN A 1 215 ? -19.572 8.683 4.070 1.00 74.81 215 ASN A N 1
ATOM 1767 C CA . ASN A 1 215 ? -19.094 9.827 3.294 1.00 74.81 215 ASN A CA 1
ATOM 1768 C C . ASN A 1 215 ? -17.583 9.814 2.963 1.00 74.81 215 ASN A C 1
ATOM 1770 O O . ASN A 1 215 ? -17.097 10.810 2.422 1.00 74.81 215 ASN A O 1
ATOM 1774 N N . ALA A 1 216 ? -16.823 8.741 3.242 1.00 73.06 216 ALA A N 1
ATOM 1775 C CA . ALA A 1 216 ? -15.445 8.667 2.735 1.00 73.06 216 ALA A CA 1
ATOM 1776 C C . ALA A 1 216 ? -15.436 8.268 1.260 1.00 73.06 216 ALA A C 1
ATOM 1778 O O . ALA A 1 216 ? -15.943 7.213 0.869 1.00 73.06 216 ALA A O 1
ATOM 1779 N N . LEU A 1 217 ? -14.798 9.118 0.463 1.00 77.69 217 LEU A N 1
ATOM 1780 C CA . LEU A 1 217 ? -14.653 8.972 -0.976 1.00 77.69 217 LEU A CA 1
ATOM 1781 C C . LEU A 1 217 ? -13.172 8.950 -1.349 1.00 77.69 217 LEU A C 1
ATOM 1783 O O . LEU A 1 217 ? -12.363 9.631 -0.717 1.00 77.69 217 LEU A O 1
ATOM 1787 N N . VAL A 1 218 ? -12.838 8.262 -2.441 1.00 75.62 218 VAL A N 1
ATOM 1788 C CA . VAL A 1 218 ? -11.549 8.435 -3.123 1.00 75.62 218 VAL A CA 1
ATOM 1789 C C . VAL A 1 218 ? -11.786 8.849 -4.568 1.00 75.62 218 VAL A C 1
ATOM 1791 O O . VAL A 1 218 ? -12.454 8.145 -5.324 1.00 75.62 218 VAL A O 1
ATOM 1794 N N . ASP A 1 219 ? -11.199 9.974 -4.974 1.00 78.62 219 ASP A N 1
ATOM 1795 C CA . ASP A 1 219 ? -11.229 10.482 -6.350 1.00 78.62 219 ASP A CA 1
ATOM 1796 C C . ASP A 1 219 ? -9.978 10.017 -7.111 1.00 78.62 219 ASP A C 1
ATOM 1798 O O . ASP A 1 219 ? -8.865 10.140 -6.595 1.00 78.62 219 ASP A O 1
ATOM 1802 N N . CYS A 1 220 ? -10.145 9.418 -8.291 1.00 73.00 220 CYS A N 1
ATOM 1803 C CA . CYS A 1 220 ? -9.069 9.184 -9.257 1.00 73.00 220 CYS A CA 1
ATOM 1804 C C . CYS A 1 220 ? -9.479 9.830 -10.578 1.00 73.00 220 CYS A C 1
ATOM 1806 O O . CYS A 1 220 ? -10.438 9.384 -11.217 1.00 73.00 220 CYS A O 1
ATOM 1808 N N . ARG A 1 221 ? -8.758 10.875 -10.998 1.00 73.12 221 ARG A N 1
ATOM 1809 C CA . ARG A 1 221 ? -9.010 11.626 -12.244 1.00 73.12 221 ARG A CA 1
ATOM 1810 C C . ARG A 1 221 ? -10.503 11.948 -12.459 1.00 73.12 221 ARG A C 1
ATOM 1812 O O . ARG A 1 221 ? -11.038 11.702 -13.545 1.00 73.12 221 ARG A O 1
ATOM 1819 N N . GLY A 1 222 ? -11.203 12.401 -11.415 1.00 75.81 222 GLY A N 1
ATOM 1820 C CA . GLY A 1 222 ? -12.625 12.762 -11.439 1.00 75.81 222 GLY A CA 1
ATOM 1821 C C . GLY A 1 222 ? -13.624 11.597 -11.385 1.00 75.81 222 GLY A C 1
ATOM 1822 O O . GLY A 1 222 ? -14.827 11.844 -11.380 1.00 75.81 222 GLY A O 1
ATOM 1823 N N . ARG A 1 223 ? -13.180 10.329 -11.338 1.00 75.69 223 ARG A N 1
ATOM 1824 C CA . ARG A 1 223 ? -14.056 9.199 -10.973 1.00 75.69 223 ARG A CA 1
ATOM 1825 C C . ARG A 1 223 ? -13.938 8.983 -9.469 1.00 75.69 223 ARG A C 1
ATOM 1827 O O . ARG A 1 223 ? -12.841 8.746 -8.967 1.00 75.69 223 ARG A O 1
ATOM 1834 N N . ARG A 1 224 ? -15.065 9.039 -8.764 1.00 77.38 224 ARG A N 1
ATOM 1835 C CA . ARG A 1 224 ? -15.142 8.806 -7.318 1.00 77.38 224 ARG A CA 1
ATOM 1836 C C . ARG A 1 224 ? -15.628 7.389 -7.035 1.00 77.38 224 ARG A C 1
ATOM 1838 O O . ARG A 1 224 ? -16.438 6.853 -7.787 1.00 77.38 224 ARG A O 1
ATOM 1845 N N . THR A 1 225 ? -15.132 6.808 -5.951 1.00 71.44 225 THR A N 1
ATOM 1846 C CA . THR A 1 225 ? -15.699 5.611 -5.317 1.00 71.44 225 THR A CA 1
ATOM 1847 C C . THR A 1 225 ? -15.910 5.895 -3.834 1.00 71.44 225 THR A C 1
ATOM 1849 O O . THR A 1 225 ? -15.166 6.698 -3.263 1.00 71.44 225 THR A O 1
ATOM 1852 N N . SER A 1 226 ? -16.911 5.268 -3.223 1.00 71.88 226 SER A N 1
ATOM 1853 C CA . SER A 1 226 ? -17.152 5.309 -1.781 1.00 71.88 226 SER A CA 1
ATOM 1854 C C . SER A 1 226 ? -16.719 4.003 -1.121 1.00 71.88 226 SER A C 1
ATOM 1856 O O . SER A 1 226 ? -16.717 2.930 -1.731 1.00 71.88 226 SER A O 1
ATOM 1858 N N . PHE A 1 227 ? -16.372 4.092 0.157 1.00 65.00 227 PHE A N 1
ATOM 1859 C CA . PHE A 1 227 ? -16.170 2.919 0.995 1.00 65.00 227 PHE A CA 1
ATOM 1860 C C . PHE A 1 227 ? -17.478 2.589 1.724 1.00 65.00 227 PHE A C 1
ATOM 1862 O O . PHE A 1 227 ? -17.821 3.217 2.725 1.00 65.00 227 PHE A O 1
ATOM 1869 N N . LEU A 1 228 ? -18.237 1.630 1.193 1.00 51.03 228 LEU A N 1
ATOM 1870 C CA . LEU A 1 228 ? -19.59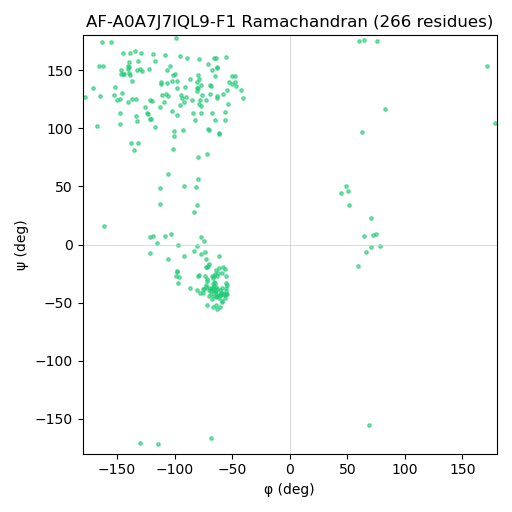8 1.325 1.641 1.00 51.03 228 LEU A CA 1
ATOM 1871 C C . LEU A 1 228 ? -19.632 0.476 2.929 1.00 51.03 228 LEU A C 1
ATOM 1873 O O . LEU A 1 228 ? -19.954 -0.707 2.909 1.00 51.03 228 LEU A O 1
ATOM 1877 N N . GLY A 1 229 ? -19.356 1.117 4.067 1.00 46.44 229 GLY A N 1
ATOM 1878 C CA . GLY A 1 229 ? -19.637 0.584 5.407 1.00 46.44 229 GLY A CA 1
ATOM 1879 C C . GLY A 1 229 ? -18.788 -0.621 5.835 1.00 46.44 229 GLY A C 1
ATOM 1880 O O . GLY A 1 229 ? -17.665 -0.817 5.372 1.00 46.44 229 GLY A O 1
ATOM 1881 N N . GLU A 1 230 ? -19.335 -1.420 6.756 1.00 41.53 230 GLU A N 1
ATOM 1882 C CA . GLU A 1 230 ? -18.678 -2.561 7.424 1.00 41.53 230 GLU A CA 1
ATOM 1883 C C . GLU A 1 230 ? -18.719 -3.877 6.610 1.00 41.53 230 GLU A C 1
ATOM 1885 O O . GLU A 1 230 ? -18.703 -4.968 7.171 1.00 41.53 230 GLU A O 1
ATOM 1890 N N . ARG A 1 231 ? -18.782 -3.803 5.275 1.00 45.28 231 ARG A N 1
ATOM 1891 C CA . ARG A 1 231 ? -18.517 -4.933 4.365 1.00 45.28 231 ARG A CA 1
ATOM 1892 C C . ARG A 1 231 ? -17.900 -4.396 3.087 1.00 45.28 231 ARG A C 1
ATOM 1894 O O . ARG A 1 231 ? -18.558 -3.673 2.348 1.00 45.28 231 ARG A O 1
ATOM 1901 N N . GLN A 1 232 ? -16.637 -4.725 2.839 1.00 52.25 232 GLN A N 1
ATOM 1902 C CA . GLN A 1 232 ? -15.851 -4.034 1.822 1.00 52.25 232 GLN A CA 1
ATOM 1903 C C . GLN A 1 232 ? -15.366 -4.977 0.738 1.00 52.25 232 GLN A C 1
ATOM 1905 O O . GLN A 1 232 ? -14.629 -5.917 1.020 1.00 52.25 232 GLN A O 1
ATOM 1910 N N . SER A 1 233 ? -15.717 -4.642 -0.502 1.00 40.31 233 SER A N 1
ATOM 1911 C CA . SER A 1 233 ? -14.841 -4.924 -1.632 1.00 40.31 233 SER A CA 1
ATOM 1912 C C . SER A 1 233 ? -13.563 -4.098 -1.485 1.00 40.31 233 SER A C 1
ATOM 1914 O O . SER A 1 233 ? -13.626 -2.947 -1.035 1.00 40.31 233 SER A O 1
ATOM 1916 N N . ALA A 1 234 ? -12.417 -4.631 -1.896 1.00 44.97 234 ALA A N 1
ATOM 1917 C CA . ALA A 1 234 ? -11.232 -3.798 -2.056 1.00 44.97 234 ALA A CA 1
ATOM 1918 C C . ALA A 1 234 ? -11.444 -2.744 -3.168 1.00 44.97 234 ALA A C 1
ATOM 1920 O O . ALA A 1 234 ? -12.306 -2.880 -4.037 1.00 44.97 234 ALA A O 1
ATOM 1921 N N . HIS A 1 235 ? -10.639 -1.677 -3.170 1.00 48.84 235 HIS A N 1
ATOM 1922 C CA . HIS A 1 235 ? -10.592 -0.722 -4.290 1.00 48.84 235 HIS A CA 1
ATOM 1923 C C . HIS A 1 235 ? -9.175 -0.608 -4.849 1.00 48.84 235 HIS A C 1
ATOM 1925 O O . HIS A 1 235 ? -8.275 -0.078 -4.188 1.00 48.84 235 HIS A O 1
ATOM 1931 N N . PHE A 1 236 ? -9.001 -1.085 -6.085 1.00 47.91 236 PHE A N 1
ATOM 1932 C CA . PHE A 1 236 ? -7.747 -1.046 -6.840 1.00 47.91 236 PHE A CA 1
ATOM 1933 C C . PHE A 1 236 ? -7.582 0.250 -7.608 1.00 47.91 236 PHE A C 1
ATOM 1935 O O . PHE A 1 236 ? -8.541 0.743 -8.201 1.00 47.91 236 PHE A O 1
ATOM 1942 N N . ARG A 1 237 ? -6.353 0.769 -7.673 1.00 50.78 237 ARG A N 1
ATOM 1943 C CA . ARG A 1 237 ? -6.078 2.059 -8.308 1.00 50.78 237 ARG A CA 1
ATOM 1944 C C . ARG A 1 237 ? -4.718 2.144 -9.000 1.00 50.78 237 ARG A C 1
ATOM 1946 O O . ARG A 1 237 ? -3.723 1.615 -8.514 1.00 50.78 237 ARG A O 1
ATOM 1953 N N . HIS A 1 238 ? -4.699 2.918 -10.088 1.00 37.81 238 HIS A N 1
ATOM 1954 C CA . HIS A 1 238 ? -3.503 3.467 -10.728 1.00 37.81 238 HIS A CA 1
ATOM 1955 C C . HIS A 1 238 ? -3.317 4.947 -10.327 1.00 37.81 238 HIS A C 1
ATOM 1957 O O . HIS A 1 238 ? -3.921 5.845 -10.933 1.00 37.81 238 HIS A O 1
ATOM 1963 N N . GLU A 1 239 ? -2.528 5.202 -9.280 1.00 44.88 239 GLU A N 1
ATOM 1964 C CA . GLU A 1 239 ? -2.273 6.539 -8.711 1.00 44.88 239 GLU A CA 1
ATOM 1965 C C . GLU A 1 239 ? -1.380 7.385 -9.622 1.00 44.88 239 GLU A C 1
ATOM 1967 O O . GLU A 1 239 ? -0.185 7.538 -9.411 1.00 44.88 239 GLU A O 1
ATOM 1972 N N . LEU A 1 240 ? -1.977 7.935 -10.678 1.00 35.47 240 LEU A N 1
ATOM 1973 C CA . LEU A 1 240 ? -1.292 8.856 -11.590 1.00 35.47 240 LEU A CA 1
ATOM 1974 C C . LEU A 1 240 ? -1.953 10.238 -11.706 1.00 35.47 240 LEU A C 1
ATOM 1976 O O . LEU A 1 240 ? -1.388 11.130 -12.331 1.00 35.47 240 LEU A O 1
ATOM 1980 N N . HIS A 1 241 ? -3.137 10.414 -11.110 1.00 32.62 241 HIS A N 1
ATOM 1981 C CA . HIS A 1 241 ? -3.671 11.717 -10.698 1.00 32.62 241 HIS A CA 1
ATOM 1982 C C . HIS A 1 241 ? -4.935 11.533 -9.841 1.00 32.62 241 HIS A C 1
ATOM 1984 O O . HIS A 1 241 ? -5.874 10.826 -10.229 1.00 32.62 241 HIS A O 1
ATOM 1990 N N . SER A 1 242 ? -5.022 12.265 -8.739 1.00 32.56 242 SER A N 1
ATOM 1991 C CA . SER A 1 242 ? -6.268 12.580 -8.027 1.00 32.56 242 SER A CA 1
ATOM 1992 C C . SER A 1 242 ? -6.639 14.053 -8.259 1.00 32.56 242 SER A C 1
ATOM 1994 O O . SER A 1 242 ? -5.759 14.884 -8.466 1.00 32.56 242 SER A O 1
ATOM 1996 N N . ARG A 1 243 ? -7.933 14.411 -8.257 1.00 29.27 243 ARG A N 1
ATOM 1997 C CA . ARG A 1 243 ? -8.387 15.819 -8.179 1.00 29.27 243 ARG A CA 1
ATOM 1998 C C . ARG A 1 243 ? -9.228 16.034 -6.914 1.00 29.27 243 ARG A C 1
ATOM 2000 O O . ARG A 1 243 ? -9.609 15.075 -6.252 1.00 29.27 243 ARG A O 1
ATOM 2007 N N . ASN A 1 244 ? -9.432 17.301 -6.541 1.00 36.03 244 ASN A N 1
ATOM 2008 C CA . ASN A 1 244 ? -9.868 17.725 -5.204 1.00 36.03 244 ASN A CA 1
ATOM 2009 C C . ASN A 1 244 ? -11.044 16.940 -4.595 1.00 36.03 244 ASN A C 1
ATOM 2011 O O . ASN A 1 244 ? -12.114 16.804 -5.196 1.00 36.03 244 ASN A O 1
ATOM 2015 N N . VAL A 1 245 ? -10.887 16.618 -3.307 1.00 32.69 245 VAL A N 1
ATOM 2016 C CA . VAL A 1 245 ? -11.999 16.505 -2.358 1.00 32.69 245 VAL A CA 1
ATOM 2017 C C . VAL A 1 245 ? -12.046 17.797 -1.537 1.00 32.69 245 VAL A C 1
ATOM 2019 O O . VAL A 1 245 ? -11.311 17.964 -0.567 1.00 32.69 245 VAL A O 1
ATOM 2022 N N . GLN A 1 246 ? -12.917 18.721 -1.939 1.00 30.00 246 GLN A N 1
ATOM 2023 C CA . GLN A 1 246 ? -13.447 19.773 -1.068 1.00 30.00 246 GLN A CA 1
ATOM 2024 C C . GLN A 1 246 ? -14.961 19.583 -0.932 1.00 30.00 246 GLN A C 1
ATOM 2026 O O . GLN A 1 246 ? -15.578 18.861 -1.716 1.00 30.00 246 GLN A O 1
ATOM 2031 N N . ARG A 1 247 ? -15.519 20.137 0.145 1.00 35.41 247 ARG A N 1
ATOM 2032 C CA . ARG A 1 247 ? -16.835 19.779 0.682 1.00 35.41 247 ARG A CA 1
ATOM 2033 C C . ARG A 1 247 ? -17.907 20.789 0.308 1.00 35.41 247 ARG A C 1
ATOM 2035 O O . ARG A 1 247 ? -17.667 21.986 0.407 1.00 35.41 247 ARG A O 1
ATOM 2042 N N . GLU A 1 248 ? -19.115 20.279 0.111 1.00 27.58 248 GLU A N 1
ATOM 2043 C CA . GLU A 1 248 ? -20.340 20.999 0.444 1.00 27.58 248 GLU A CA 1
ATOM 2044 C C . GLU A 1 248 ? -21.000 20.284 1.634 1.00 27.58 248 GLU A C 1
ATOM 2046 O O . GLU A 1 248 ? -21.168 19.065 1.626 1.00 27.58 248 GLU A O 1
ATOM 2051 N N . HIS A 1 249 ? -21.327 21.058 2.673 1.00 27.61 249 HIS A N 1
ATOM 2052 C CA . HIS A 1 249 ? -22.032 20.644 3.898 1.00 27.61 249 HIS A CA 1
ATOM 2053 C C . HIS A 1 249 ? -21.345 19.551 4.771 1.00 27.61 249 HIS A C 1
ATOM 2055 O O . HIS A 1 249 ? -20.200 19.156 4.539 1.00 27.61 249 HIS A O 1
ATOM 2061 N N . GLY A 1 250 ? -21.940 19.239 5.935 1.00 27.69 250 GLY A N 1
ATOM 2062 C CA . GLY A 1 250 ? -21.199 18.816 7.144 1.00 27.69 250 GLY A CA 1
ATOM 2063 C C . GLY A 1 250 ? -21.400 17.384 7.680 1.00 27.69 250 GLY A C 1
ATOM 2064 O O . GLY A 1 250 ? -22.085 16.565 7.087 1.00 27.69 250 GLY A O 1
ATOM 2065 N N . PHE A 1 251 ? -20.822 17.158 8.876 1.00 23.34 251 PHE A N 1
ATOM 2066 C CA . PHE A 1 251 ? -20.897 15.981 9.779 1.00 23.34 251 PHE A CA 1
ATOM 2067 C C . PHE A 1 251 ? -19.978 14.735 9.534 1.00 23.34 251 PHE A C 1
ATOM 2069 O O . PHE A 1 251 ? -20.105 14.001 8.562 1.00 23.34 251 PHE A O 1
ATOM 2076 N N . LEU A 1 252 ? -19.091 14.491 10.528 1.00 23.78 252 LEU A N 1
ATOM 2077 C CA . LEU A 1 252 ? -18.559 13.202 11.073 1.00 23.78 252 LEU A CA 1
ATOM 2078 C C . LEU A 1 252 ? -17.673 12.279 10.124 1.00 23.78 252 LEU A C 1
ATOM 2080 O O . LEU A 1 252 ? -17.298 12.774 9.062 1.00 23.78 252 LEU A O 1
ATOM 2084 N N . PRO A 1 253 ? -17.065 11.118 10.542 1.00 28.25 253 PRO A N 1
ATOM 2085 C CA . PRO A 1 253 ? -15.649 11.074 11.035 1.00 28.25 253 PRO A CA 1
ATOM 2086 C C . PRO A 1 253 ? -14.694 9.871 10.609 1.00 28.25 253 PRO A C 1
ATOM 2088 O O . PRO A 1 253 ? -15.179 8.836 10.182 1.00 28.25 253 PRO A O 1
ATOM 2091 N N . ILE A 1 254 ? -13.332 9.937 10.771 1.00 27.31 254 ILE A N 1
ATOM 2092 C CA . ILE A 1 254 ? -12.270 9.149 10.014 1.00 27.31 254 ILE A CA 1
ATOM 2093 C C . ILE A 1 254 ? -11.074 8.423 10.837 1.00 27.31 254 ILE A C 1
ATOM 2095 O O . ILE A 1 254 ? -10.279 9.176 11.389 1.00 27.31 254 ILE A O 1
ATOM 2099 N N . ARG A 1 255 ? -11.035 7.042 11.024 1.00 30.45 255 ARG A N 1
ATOM 2100 C CA . ARG A 1 255 ? -10.234 5.859 11.633 1.00 30.45 255 ARG A CA 1
ATOM 2101 C C . ARG A 1 255 ? -10.651 4.363 11.211 1.00 30.45 255 ARG A C 1
ATOM 2103 O O . ARG A 1 255 ? -11.616 3.937 11.801 1.00 30.45 255 ARG A O 1
ATOM 2110 N N . ALA A 1 256 ? -10.140 3.422 10.341 1.00 28.47 256 ALA A N 1
ATOM 2111 C CA . ALA A 1 256 ? -8.914 3.086 9.520 1.00 28.47 256 ALA A CA 1
ATOM 2112 C C . ALA A 1 256 ? -9.048 2.017 8.342 1.00 28.47 256 ALA A C 1
ATOM 2114 O O . ALA A 1 256 ? -10.105 1.392 8.278 1.00 28.47 256 ALA A O 1
ATOM 2115 N N . PRO A 1 257 ? -8.011 1.738 7.471 1.00 32.25 257 PRO A N 1
ATOM 2116 C CA . PRO A 1 257 ? -7.897 0.604 6.504 1.00 32.25 257 PRO A CA 1
ATOM 2117 C C . PRO A 1 257 ? -6.551 -0.205 6.555 1.00 32.25 257 PRO A C 1
ATOM 2119 O O . PRO A 1 257 ? -5.669 0.116 7.352 1.00 32.25 257 PRO A O 1
ATOM 2122 N N . VAL A 1 258 ? -6.314 -1.109 5.586 1.00 33.53 258 VAL A N 1
ATOM 2123 C CA . VAL A 1 258 ? -4.970 -1.513 5.089 1.00 33.53 258 VAL A CA 1
ATOM 2124 C C . VAL A 1 258 ? -4.750 -1.035 3.645 1.00 33.53 258 VAL A C 1
ATOM 2126 O O . VAL A 1 258 ? -5.656 -1.145 2.817 1.00 33.53 258 VAL A O 1
ATOM 2129 N N . ALA A 1 259 ? -3.541 -0.552 3.337 1.00 44.75 259 ALA A N 1
ATOM 2130 C CA . ALA A 1 259 ? -3.027 -0.450 1.968 1.00 44.75 259 ALA A CA 1
ATOM 2131 C C . ALA A 1 259 ? -2.046 -1.581 1.668 1.00 44.75 259 ALA A C 1
ATOM 2133 O O . ALA A 1 259 ? -1.211 -1.915 2.514 1.00 44.75 259 ALA A O 1
ATOM 2134 N N . ILE A 1 260 ? -2.112 -2.117 0.449 1.00 42.38 260 ILE A N 1
ATOM 2135 C CA . ILE A 1 260 ? -1.131 -3.073 -0.072 1.00 42.38 260 ILE A CA 1
ATOM 2136 C C . ILE A 1 260 ? -0.735 -2.648 -1.482 1.00 42.38 260 ILE A C 1
ATOM 2138 O O . ILE A 1 260 ? -1.594 -2.468 -2.350 1.00 42.38 260 ILE A O 1
ATOM 2142 N N . LEU A 1 261 ? 0.571 -2.481 -1.693 1.00 43.12 261 LEU A N 1
ATOM 2143 C CA . LEU A 1 261 ? 1.151 -2.102 -2.976 1.00 43.12 261 LEU A CA 1
ATOM 2144 C C . LEU A 1 261 ? 1.666 -3.339 -3.703 1.00 43.12 261 LEU A C 1
ATOM 2146 O O . LEU A 1 261 ? 2.659 -3.936 -3.282 1.00 43.12 261 LEU A O 1
ATOM 2150 N N . ALA A 1 262 ? 1.007 -3.705 -4.799 1.00 33.59 262 ALA A N 1
ATOM 2151 C CA . ALA A 1 262 ? 1.332 -4.874 -5.607 1.00 33.59 262 ALA A CA 1
ATOM 2152 C C . ALA A 1 262 ? 1.860 -4.455 -6.996 1.00 33.59 262 ALA A C 1
ATOM 2154 O O . ALA A 1 262 ? 1.119 -3.832 -7.764 1.00 33.59 262 ALA A O 1
ATOM 2155 N N . PRO A 1 263 ? 3.107 -4.798 -7.371 1.00 36.78 263 PRO A N 1
ATOM 2156 C CA . PRO A 1 263 ? 3.480 -5.018 -8.764 1.00 36.78 263 PRO A CA 1
ATOM 2157 C C . PRO A 1 263 ? 2.490 -5.925 -9.507 1.00 36.78 263 PRO A C 1
ATOM 2159 O O . PRO A 1 263 ? 1.913 -6.864 -8.957 1.00 36.78 263 PRO A O 1
ATOM 2162 N N . ARG A 1 264 ? 2.308 -5.607 -10.787 1.00 43.59 264 ARG A N 1
ATOM 2163 C CA . ARG A 1 264 ? 1.336 -6.221 -11.697 1.00 43.59 264 ARG A CA 1
ATOM 2164 C C . ARG A 1 264 ? 1.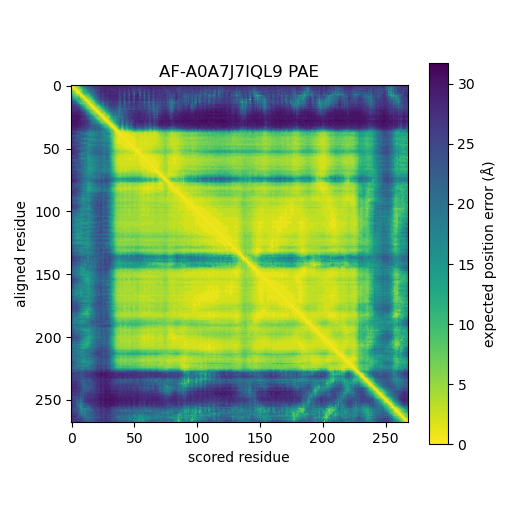833 -7.571 -12.240 1.00 43.59 264 ARG A C 1
ATOM 2166 O O . ARG A 1 264 ? 3.019 -7.721 -12.515 1.00 43.59 264 ARG A O 1
ATOM 2173 N N . SER A 1 265 ? 0.920 -8.515 -12.468 1.00 42.94 265 SER A N 1
ATOM 2174 C CA . SER A 1 265 ? 1.175 -9.790 -13.169 1.00 42.94 265 SER A CA 1
ATOM 2175 C C . SER A 1 265 ? 1.696 -9.598 -14.600 1.00 42.94 265 SER A C 1
ATOM 2177 O O . SER A 1 265 ? 2.574 -10.326 -15.054 1.00 42.94 265 SER A O 1
ATOM 2179 N N . ASP A 1 266 ? 1.179 -8.581 -15.289 1.00 43.53 266 ASP A N 1
ATOM 2180 C CA . ASP A 1 266 ? 1.316 -8.329 -16.734 1.00 43.53 266 ASP A CA 1
ATOM 2181 C C . ASP A 1 266 ? 2.668 -7.659 -17.107 1.00 43.53 266 ASP A C 1
ATOM 2183 O O . ASP A 1 266 ? 2.747 -6.768 -17.968 1.00 43.53 266 ASP A O 1
ATOM 2187 N N . ILE A 1 267 ? 3.723 -8.011 -16.368 1.00 41.41 267 ILE A N 1
ATOM 2188 C CA . ILE A 1 267 ? 5.097 -7.503 -16.524 1.00 41.41 267 ILE A CA 1
ATOM 2189 C C . ILE A 1 267 ? 5.969 -8.473 -17.341 1.00 41.41 267 ILE A C 1
ATOM 2191 O O . ILE A 1 267 ? 6.923 -8.007 -17.967 1.00 41.41 267 ILE A O 1
ATOM 2195 N N . ASN A 1 268 ? 5.601 -9.760 -17.378 1.00 33.50 268 ASN A N 1
ATOM 2196 C CA . ASN A 1 268 ? 6.121 -10.745 -18.334 1.00 33.50 268 ASN A CA 1
ATOM 2197 C C . ASN A 1 268 ? 5.695 -10.394 -19.773 1.00 33.50 268 ASN A C 1
ATOM 2199 O O . ASN A 1 268 ? 4.578 -9.845 -19.932 1.00 33.50 268 ASN A O 1
#

InterPro domains:
  IPR007803 Aspartyl/asparaginy/proline hydroxylase [PF05118] (104-224)
  IPR027443 Isopenicillin N synthase-like superfamily [G3DSA:2.60.120.330] (79-234)
  IPR051821 Aspartyl/Asparaginyl beta-hydroxylase domain-containing protein [PTHR46332] (43-227)

Foldseek 3Di:
DDDPDDFWAWDDDFDDDDDPDDPDDPPDDDDDPDDDDDPLVVVVVVDVVPDPCVLCVQVNVLSVQLVVQHWDDDLLFTASREGPPDDADQWDDCVQQQLQVLCLVCLQVQLVLVVVCVVVVVVCVVQADCAFPDDDDPVQCLQPPFKTKRWQAQQHGRVRVCVSSVVVVCSVVVSPFQFSTKIKMWGWFPDDRAKDASNYFQKKKKKFISAFDQPDWFFRSNDIDGQHGRRDRIIIRHRRIGHDDDDDDDDGTHDIIMITIGGDPPSD

Sequence (268 aa):
MSRRERPAFVALVHNVATPRHRQGDFKKLYGSNRLLMSFAERVERSLRKKFPADAIQRVLEAWRQIQRGELLQEDQREAHSYIRGIRSAKFFDCAEFPWVASFEKNWETIRDELWHWESRRQELEQRGSRVWAKAARAEAVAYGPDWRTLVLQDRRWDEDNCKLFSKTNQVIRGSGVPSVEAFFARQAPQSGIKPHSDGCNFILTAHLALSAPPNALVDCRGRRTSFLGERQSAHFRHELHSRNVQREHGFLPIRAPVAILAPRSDIN

Solvent-accessible surface area (backbone atoms only — not comparable to full-atom values): 15426 Å² total; per-residue (Å²): 135,84,80,79,79,78,49,16,15,58,47,87,90,72,68,83,88,77,79,80,81,70,89,72,90,86,87,82,82,84,93,67,101,64,87,78,71,50,74,66,56,53,49,55,52,51,49,60,74,73,43,62,68,75,60,36,48,58,57,54,51,24,55,49,37,43,75,72,67,46,69,47,78,56,96,78,26,48,23,52,47,46,50,84,91,58,88,82,47,61,54,58,66,62,87,81,38,77,37,48,60,50,49,57,72,40,40,66,60,40,37,51,53,50,50,56,39,64,75,39,43,70,61,38,63,71,64,30,62,64,56,59,31,63,68,93,51,81,85,47,56,43,47,44,97,53,32,25,35,34,50,39,24,73,81,48,71,35,66,50,30,36,64,72,42,42,66,44,45,48,50,50,64,71,32,68,58,62,60,47,31,30,30,38,22,32,36,45,58,92,62,57,60,51,58,51,46,36,28,35,65,60,54,30,43,36,33,43,51,57,34,22,30,90,81,47,70,50,48,30,72,78,47,72,48,68,43,69,35,94,62,52,76,62,49,36,30,48,52,26,32,30,47,81,73,80,82,83,85,85,87,85,49,30,44,28,22,39,20,40,32,28,57,60,84,85,64,103

Radius of gyration: 20.66 Å; Cα contacts (8 Å, |Δi|>4): 470; chains: 1; bounding box: 70×37×52 Å

Secondary structure (DSSP, 8-state):
----------------------------S---------HHHHHHHHHHHHS-TTTTHHHHHHHHHHHTT--EEETTEEEEE--TT----SEE-GGG-TTHHHHHHHHHHHHHHHHHHHTTHHHHHHHSTTTTEEPSSSGGGGG-TT-EEEEEEESEE-HHHHHHTHHHHHHHHHTT---SEEEEEE--TT----S---EESSEEEEEEESS--TT-EEEETTEEEE--TTS---EEE--S-------SS-------EEEEEEE-STT-

Mean predicted aligned error: 12.34 Å

Nearest PDB structures (foldseek):
  5jqy-assembly1_A  TM=7.744E-01  e=5.652E-09  Homo sapiens
  8re6-assembly1_A  TM=7.248E-01  e=2.160E-09  Homo sapiens
  8re7-assembly1_A  TM=7.247E-01  e=8.107E-09  Homo sapiens
  8re8-assembly1_A  TM=7.104E-01  e=4.720E-09  Homo sapiens
  7e6j-assembly1_A  TM=7.052E-01  e=6.374E-09  Homo sapiens